Protein 3RLS (pdb70)

InterPro domains:
  IPR005033 YEATS [PTHR47573] (6-216)
  IPR038704 YEATS superfamily [G3DSA:2.60.40.1970] (9-183)
  IPR055129 YEATS domain [PF03366] (38-119)
  IPR055129 YEATS domain [PS51037] (8-169)

Solvent-accessible surface area: 18369 Å² total; per-residue (Å²): 203,210,92,88,63,28,40,39,46,0,46,25,0,0,21,0,94,158,29,50,109,141,96,80,141,139,23,64,81,134,29,67,10,51,0,16,0,4,2,66,1,31,168,118,69,84,7,39,33,2,2,114,27,0,4,0,76,2,78,117,106,24,96,113,35,25,54,38,38,109,64,55,90,4,55,21,84,35,15,1,171,26,66,23,80,0,13,0,10,0,25,13,27,149,35,0,86,62,166,29,60,59,16,151,5,139,1,100,7,87,119,141,100,15,65,20,72,117,122,58,83,4,71,0,91,108,17,73,160,99,0,44,156,43,17,140,83,68,130,67,100,166,133,67,120,120,169,137,124,161,226,201,176,61,28,57,5,13,0,26,27,0,0,54,6,99,117,17,49,111,129,104,41,123,152,24,60,94,90,20,59,2,55,3,20,0,8,2,64,3,6,80,111,34,45,8,38,27,0,1,101,48,0,9,0,78,11,86,118,108,22,91,118,36,90,49,50,40,117,62,70,91,4,50,16,81,38,8,0,155,30,66,28,76,0,16,0,41,0,53,15,24,56,35,8,62,63,173,57,57,67,18,152,4,126,0,67,0,80,104,154,47,142,10,60,7,74,114,106,48,95,6,80,1,102,140,25,24,145,24,0,88,149,36,14,115,73,113,73,18,148,44,147,48,89,208

CATH classification: 2.60.40.1970

Sequence (296 aa):
IKTLSVSRPIIYGNTAKKMGSVKPPNAPAEHTHLWTIFVRGPQNEDISYFIKKVVFKLHDTYPNPVRSIEAPPFELTETGWGEFDINIKVYFVEEANEKVLNFYHRLRLHPAEVSSVYFFDEIVFNEEPNEEFFKILMMSRPGNLLPSLERPHRDLSVSRPIIYGNTAKKMGSVKPPNAPAEHTHLWTIFVRGPQNEDISYFIKKVVFKLHDTYPNPVRSIEAPPFELTETGWGEFDINIKVYFVEEANEKVLNFYHRLRLHPYAEVSSVYYFDEIVFNEPNEEFFKILMSRPGNLLPSL

Nearest PDB structures (foldseek):
  3rls-assembly1_A  TM=1.007E+00  e=5.410E-30  Saccharomyces cerevisiae
  6axj-assembly1_A  TM=9.330E-01  e=1.695E-24  Saccharomyces cerevisiae S288C
  3rls-assembly2_B  TM=9.166E-01  e=1.789E-24  Saccharomyces cerevisiae
  6axj-assembly2_C  TM=9.263E-01  e=8.186E-24  Saccharomyces cerevisiae S288C
  3fk3-assembly1_A  TM=9.223E-01  e=1.751E-23  Saccharomyces cerevisiae

Foldseek 3Di:
DQWDKDKFKKKWAKKKDFDDPDDDPPAPPPFGMKMKTFIAHVVRAAPCLWWQKKWKAADPVDPPRTRIGGHPPHMDMHTHHDKDKIKIWTQTDVQLVDGIDIDIYIHDHDDVMDTDMDMDMDMRGGGHPVSVVSVVPRPDDDDDPDDDDDDD/DKDWFKKKWWKKKAFCPPDDPPPAPPVWGMKMKTAIAALANDDPCLWWQWKWKQADPVDPPRTRIGGDPPRMDMGTHDDKDKIWIWTHTDPLQVDDIDIDIYIHDHDVCVTDIDMDMDIDMRPPTDPRVVVSVVPDDGPDHHPD

Secondary structure (DSSP, 8-state):
-----EEEEEEEEEEEEE--S---TTPPTT--EEEEEEEE-GGG---TTTEEEEEEE--TTSSS-EEEE-SSSEEEEEEESS--EEEEEEEE-GGG----EEEEEE-------EEEEEEEEEEESS--HHHHHHHHHSTT--S-SS------/-EEEEEEEEEEEEEE-TT---TT--TT--EEEEEEEE-TTS---TTTEEEEEEE--TTSSS-EEEE-SSS-EEEEEESS--EEEEEEEE-GGG----EEEEEE---S----EEEEEEEEEEEES--HHHHHHHHHS--------

Organism: Saccharomyces cerevisiae (strain ATCC 204508 / S288c) (NCBI:txid559292)

Radius of gyration: 26.23 Å; Cα contacts (8 Å, |Δi|>4): 600; chains: 2; bounding box: 70×67×78 Å

B-factor: mean 21.53, std 13.33, range [5.24, 78.28]

Structure (mmCIF, N/CA/C/O backbone):
data_3RLS
#
_entry.id   3RLS
#
_cell.length_a   32.643
_cell.length_b   44.267
_cell.length_c   62.158
_cell.angle_alpha   71.78
_cell.angle_beta   89.86
_cell.angle_gamma   83.31
#
_symmetry.space_group_name_H-M   'P 1'
#
loop_
_entity.id
_entity.type
_entity.pdbx_description
1 polymer 'Protein AF-9 homolog'
2 water water
#
loop_
_atom_site.group_PDB
_atom_site.id
_atom_site.type_symbol
_atom_site.label_atom_id
_atom_site.label_alt_id
_atom_site.label_comp_id
_atom_site.label_asym_id
_atom_site.label_entity_id
_atom_site.label_seq_id
_atom_site.pdbx_PDB_ins_code
_atom_site.Cartn_x
_atom_site.Cartn_y
_atom_site.Cartn_z
_atom_site.occupancy
_atom_site.B_iso_or_equiv
_atom_site.auth_seq_id
_atom_site.auth_comp_id
_atom_site.auth_asym_id
_atom_site.auth_atom_id
_atom_site.pdbx_PDB_model_num
ATOM 1 N N . ILE A 1 1 ? -4.262 10.190 -43.733 1.00 52.08 9 ILE A N 1
ATOM 2 C CA . ILE A 1 1 ? -4.488 9.712 -42.319 1.00 56.12 9 ILE A CA 1
ATOM 3 C C . ILE A 1 1 ? -4.539 8.169 -42.320 1.00 54.19 9 ILE A C 1
ATOM 4 O O . ILE A 1 1 ? -5.560 7.512 -41.975 1.00 53.42 9 ILE A O 1
ATOM 9 N N . LYS A 1 2 ? -3.427 7.594 -42.745 1.00 46.76 10 LYS A N 1
ATOM 10 C CA . LYS A 1 2 ? -3.282 6.143 -42.648 1.00 49.95 10 LYS A CA 1
ATOM 11 C C . LYS A 1 2 ? -2.602 5.772 -41.311 1.00 46.36 10 LYS A C 1
ATOM 12 O O . LYS A 1 2 ? -3.105 4.897 -40.584 1.00 41.89 10 LYS A O 1
ATOM 18 N N . THR A 1 3 ? -1.468 6.441 -41.026 1.00 36.79 11 THR A N 1
ATOM 19 C CA . THR A 1 3 ? -0.724 6.271 -39.765 1.00 34.33 11 THR A CA 1
ATOM 20 C C . THR A 1 3 ? -0.802 7.580 -38.931 1.00 26.72 11 THR A C 1
ATOM 21 O O . THR A 1 3 ? -0.780 8.683 -39.444 1.00 23.35 11 THR A O 1
ATOM 25 N N . LEU A 1 4 ? -0.872 7.406 -37.625 1.00 21.64 12 LEU A N 1
ATOM 26 C CA . LEU A 1 4 ? -1.013 8.523 -36.739 1.00 18.14 12 LEU A CA 1
ATOM 27 C C . LEU A 1 4 ? -0.077 8.228 -35.557 1.00 14.41 12 LEU A C 1
ATOM 28 O O . LEU A 1 4 ? -0.183 7.202 -34.902 1.00 17.58 12 LEU A O 1
ATOM 33 N N . SER A 1 5 ? 0.878 9.140 -35.310 1.00 10.56 13 SER A N 1
ATOM 34 C CA . SER A 1 5 ? 1.787 8.966 -34.207 1.00 11.77 13 SER A CA 1
ATOM 35 C C . SER A 1 5 ? 1.190 9.544 -32.922 1.00 11.38 13 SER A C 1
ATOM 36 O O . SER A 1 5 ? 0.432 10.492 -32.973 1.00 12.61 13 SER A O 1
ATOM 39 N N . VAL A 1 6 ? 1.607 8.997 -31.783 1.00 10.67 14 VAL A N 1
ATOM 40 C CA . VAL A 1 6 ? 1.194 9.521 -30.504 1.00 10.88 14 VAL A CA 1
ATOM 41 C C . VAL A 1 6 ? 2.248 9.254 -29.441 1.00 12.35 14 VAL A C 1
ATOM 42 O O . VAL A 1 6 ? 2.897 8.197 -29.465 1.00 13.51 14 VAL A O 1
ATOM 46 N N . SER A 1 7 ? 2.386 10.167 -28.483 1.00 10.27 15 SER A N 1
ATOM 47 C CA . SER A 1 7 ? 3.297 9.963 -27.385 1.00 9.61 15 SER A CA 1
ATOM 48 C C . SER A 1 7 ? 2.609 9.892 -26.037 1.00 10.97 15 SER A C 1
ATOM 49 O O . SER A 1 7 ? 1.484 10.391 -25.865 1.00 10.14 15 SER A O 1
ATOM 52 N N . ARG A 1 8 ? 3.282 9.285 -25.060 1.00 11.00 16 ARG A N 1
ATOM 53 C CA . ARG A 1 8 ? 2.769 9.269 -23.669 1.00 12.70 16 ARG A CA 1
ATOM 54 C C . ARG A 1 8 ? 3.919 9.670 -22.732 1.00 13.58 16 ARG A C 1
ATOM 55 O O . ARG A 1 8 ? 4.987 9.096 -22.824 1.00 14.28 16 ARG A O 1
ATOM 63 N N . PRO A 1 9 ? 3.648 10.548 -21.794 1.00 15.83 17 PRO A N 1
ATOM 64 C CA . PRO A 1 9 ? 4.703 10.963 -20.854 1.00 15.60 17 PRO A CA 1
ATOM 65 C C . PRO A 1 9 ? 4.820 9.931 -19.761 1.00 16.11 17 PRO A C 1
ATOM 66 O O . PRO A 1 9 ? 3.810 9.326 -19.331 1.00 17.78 17 PRO A O 1
ATOM 70 N N . ILE A 1 10 ? 6.045 9.711 -19.275 1.00 15.31 18 ILE A N 1
ATOM 71 C CA . ILE A 1 10 ? 6.257 8.832 -18.113 1.00 14.63 18 ILE A CA 1
ATOM 72 C C . ILE A 1 10 ? 7.273 9.434 -17.219 1.00 14.31 18 ILE A C 1
ATOM 73 O O . ILE A 1 10 ? 7.992 10.426 -17.609 1.00 15.16 18 ILE A O 1
ATOM 78 N N . ILE A 1 11 ? 7.330 8.955 -15.991 1.00 12.05 19 ILE A N 1
ATOM 79 C CA . ILE A 1 11 ? 8.352 9.365 -15.069 1.00 13.01 19 ILE A CA 1
ATOM 80 C C . ILE A 1 11 ? 8.981 8.072 -14.550 1.00 11.95 19 ILE A C 1
ATOM 81 O O . ILE A 1 11 ? 8.269 7.107 -14.168 1.00 14.02 19 ILE A O 1
ATOM 86 N N . TYR A 1 12 ? 10.303 7.972 -14.562 1.00 10.57 20 TYR A N 1
ATOM 87 C CA . TYR A 1 12 ? 10.965 6.819 -14.021 1.00 10.33 20 TYR A CA 1
ATOM 88 C C . TYR A 1 12 ? 12.061 7.222 -13.054 1.00 7.93 20 TYR A C 1
ATOM 89 O O . TYR A 1 12 ? 12.592 8.331 -13.120 1.00 11.48 20 TYR A O 1
ATOM 98 N N . GLY A 1 13 ? 12.427 6.309 -12.174 1.00 10.21 21 GLY A N 1
ATOM 99 C CA . GLY A 1 13 ? 13.500 6.569 -11.255 1.00 9.76 21 GLY A CA 1
ATOM 100 C C . GLY A 1 13 ? 13.240 5.885 -9.918 1.00 8.87 21 GLY A C 1
ATOM 101 O O . GLY A 1 13 ? 12.639 4.799 -9.891 1.00 10.93 21 GLY A O 1
ATOM 102 N N . ASN A 1 14 ? 13.751 6.440 -8.854 1.00 10.43 22 ASN A N 1
ATOM 103 C CA . ASN A 1 14 ? 13.576 5.846 -7.547 1.00 11.24 22 ASN A CA 1
ATOM 104 C C . ASN A 1 14 ? 13.450 6.891 -6.421 1.00 11.00 22 ASN A C 1
ATOM 105 O O . ASN A 1 14 ? 13.902 8.006 -6.538 1.00 11.35 22 ASN A O 1
ATOM 110 N N . THR A 1 15 ? 12.810 6.472 -5.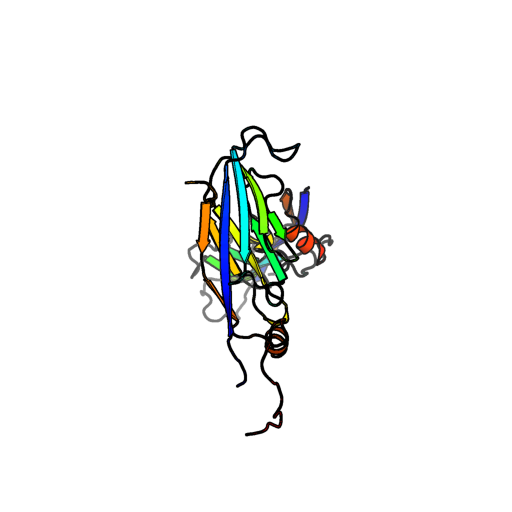334 1.00 11.20 23 THR A N 1
ATOM 111 C CA . THR A 1 15 ? 12.908 7.166 -4.084 1.00 12.94 23 THR A CA 1
ATOM 112 C C . THR A 1 15 ? 13.693 6.271 -3.121 1.00 12.19 23 THR A C 1
ATOM 113 O O . THR A 1 15 ? 13.878 5.043 -3.363 1.00 10.28 23 THR A O 1
ATOM 117 N N . ALA A 1 16 ? 14.164 6.854 -2.029 1.00 12.13 24 ALA A N 1
ATOM 118 C CA . ALA A 1 16 ? 14.915 6.115 -1.033 1.00 12.15 24 ALA A CA 1
ATOM 119 C C . ALA A 1 16 ? 14.816 6.807 0.324 1.00 14.02 24 ALA A C 1
ATOM 120 O O . ALA A 1 16 ? 14.713 8.027 0.373 1.00 17.98 24 ALA A O 1
ATOM 122 N N . LYS A 1 17 ? 14.892 6.003 1.385 1.00 13.81 25 LYS A N 1
ATOM 123 C CA . LYS A 1 17 ? 14.882 6.487 2.757 1.00 15.38 25 LYS A CA 1
ATOM 124 C C . LYS A 1 17 ? 15.860 5.631 3.574 1.00 16.64 25 LYS A C 1
ATOM 125 O O . LYS A 1 17 ? 16.033 4.421 3.300 1.00 12.88 25 LYS A O 1
ATOM 131 N N . LYS A 1 18 ? 16.480 6.249 4.567 1.00 17.89 26 LYS A N 1
ATOM 132 C CA . LYS A 1 18 ? 17.265 5.493 5.552 1.00 20.35 26 LYS A CA 1
ATOM 133 C C . LYS A 1 18 ? 16.322 4.602 6.315 1.00 19.67 26 LYS A C 1
ATOM 134 O O . LYS A 1 18 ? 15.234 5.037 6.680 1.00 20.35 26 LYS A O 1
ATOM 140 N N . MET A 1 19 ? 16.757 3.382 6.603 1.00 20.96 27 MET A N 1
ATOM 141 C CA . MET A 1 19 ? 15.910 2.420 7.335 1.00 27.82 27 MET A CA 1
ATOM 142 C C . MET A 1 19 ? 16.226 2.452 8.860 1.00 31.57 27 MET A C 1
ATOM 143 O O . MET A 1 19 ? 17.381 2.486 9.264 1.00 34.85 27 MET A O 1
ATOM 148 N N . GLY A 1 20 ? 15.179 2.412 9.683 1.00 30.40 28 GLY A N 1
ATOM 149 C CA . GLY A 1 20 ? 15.341 2.437 11.157 1.00 29.05 28 GLY A CA 1
ATOM 150 C C . GLY A 1 20 ? 15.149 1.042 11.756 1.00 31.12 28 GLY A C 1
ATOM 151 O O . GLY A 1 20 ? 15.562 0.015 11.198 1.00 31.44 28 GLY A O 1
ATOM 152 N N . SER A 1 21 ? 14.488 1.011 12.903 1.00 35.06 29 SER A N 1
ATOM 153 C CA . SER A 1 21 ? 14.133 -0.263 13.548 1.00 36.20 29 SER A CA 1
ATOM 154 C C . SER A 1 21 ? 12.916 -0.905 12.897 1.00 35.47 29 SER A C 1
ATOM 155 O O . SER A 1 21 ? 12.757 -2.137 12.931 1.00 36.31 29 SER A O 1
ATOM 158 N N . VAL A 1 22 ? 12.076 -0.085 12.276 1.00 31.19 30 VAL A N 1
ATOM 159 C CA . VAL A 1 22 ? 10.909 -0.613 11.593 1.00 26.88 30 VAL A CA 1
ATOM 160 C C . VAL A 1 22 ? 11.346 -1.114 10.204 1.00 24.24 30 VAL A C 1
ATOM 161 O O . VAL A 1 22 ? 11.543 -0.296 9.295 1.00 23.63 30 VAL A O 1
ATOM 165 N N . LYS A 1 23 ? 11.452 -2.431 10.044 1.00 24.64 31 LYS A N 1
ATOM 166 C CA . LYS A 1 23 ? 11.734 -3.024 8.770 1.00 26.03 31 LYS A CA 1
ATOM 167 C C . LYS A 1 23 ? 11.176 -4.409 8.704 1.00 23.53 31 LYS A C 1
ATOM 168 O O . LYS A 1 23 ? 10.808 -4.934 9.753 1.00 23.64 31 LYS A O 1
ATOM 174 N N . PRO A 1 24 ? 11.119 -5.005 7.542 1.00 22.73 32 PRO A N 1
ATOM 175 C CA . PRO A 1 24 ? 10.599 -6.371 7.423 1.00 30.93 32 PRO A CA 1
ATOM 176 C C . PRO A 1 24 ? 11.385 -7.307 8.276 1.00 35.08 32 PRO A C 1
ATOM 177 O O . PRO A 1 24 ? 12.554 -7.050 8.494 1.00 35.01 32 PRO A O 1
ATOM 181 N N . PRO A 1 25 ? 10.753 -8.382 8.774 1.00 48.27 33 PRO A N 1
ATOM 182 C CA . PRO A 1 25 ? 11.389 -9.360 9.657 1.00 48.64 33 PRO A CA 1
ATOM 183 C C . PRO A 1 25 ? 12.638 -9.941 9.054 1.00 46.58 33 PRO A C 1
ATOM 184 O O . PRO A 1 25 ? 13.580 -10.254 9.803 1.00 42.71 33 PRO A O 1
ATOM 188 N N . ASN A 1 26 ? 12.646 -10.109 7.722 1.00 42.14 34 ASN A N 1
ATOM 189 C CA . ASN A 1 26 ? 13.819 -10.688 7.077 1.00 44.86 34 ASN A CA 1
ATOM 190 C C . ASN A 1 26 ? 14.695 -9.673 6.317 1.00 39.69 34 ASN A C 1
ATOM 191 O O . ASN A 1 26 ? 15.322 -10.017 5.313 1.00 40.41 34 ASN A O 1
ATOM 196 N N . ALA A 1 27 ? 14.726 -8.434 6.819 1.00 32.60 35 ALA A N 1
ATOM 197 C CA . ALA A 1 27 ? 15.534 -7.377 6.206 1.00 28.91 35 ALA A CA 1
ATOM 198 C C . ALA A 1 27 ? 16.992 -7.825 6.318 1.00 28.00 35 ALA A C 1
ATOM 199 O O . ALA A 1 27 ? 17.465 -7.968 7.432 1.00 27.99 35 ALA A O 1
ATOM 201 N N . PRO A 1 28 ? 17.666 -8.031 5.177 1.00 31.13 36 PRO A N 1
ATOM 202 C CA . PRO A 1 28 ? 19.063 -8.433 5.175 1.00 31.28 36 PRO A CA 1
ATOM 203 C C . PRO A 1 28 ? 19.892 -7.569 6.111 1.00 30.44 36 PRO A C 1
ATOM 204 O O . PRO A 1 28 ? 19.709 -6.367 6.225 1.00 28.00 36 PRO A O 1
ATOM 208 N N . ALA A 1 29 ? 20.794 -8.207 6.866 1.00 28.79 37 ALA A N 1
ATOM 209 C CA . ALA A 1 29 ? 21.617 -7.453 7.801 1.00 28.54 37 ALA A CA 1
ATOM 210 C C . ALA A 1 29 ? 22.564 -6.506 6.950 1.00 21.04 37 ALA A C 1
ATOM 211 O O . ALA A 1 29 ? 22.972 -6.868 5.864 1.00 21.05 37 ALA A O 1
ATOM 213 N N . GLU A 1 30 ? 22.855 -5.351 7.521 1.00 17.84 38 GLU A N 1
ATOM 214 C CA . GLU A 1 30 ? 23.760 -4.391 6.920 1.00 12.96 38 GLU A CA 1
ATOM 215 C C . GLU A 1 30 ? 23.086 -3.554 5.837 1.00 13.57 38 GLU A C 1
ATOM 216 O O . GLU A 1 30 ? 23.634 -2.615 5.380 1.00 16.03 38 GLU A O 1
ATOM 222 N N . HIS A 1 31 ? 21.847 -3.901 5.453 1.00 14.85 39 HIS A N 1
ATOM 223 C CA . HIS A 1 31 ? 21.115 -3.039 4.562 1.00 14.71 39 HIS A CA 1
ATOM 224 C C . HIS A 1 31 ? 20.705 -1.784 5.324 1.00 15.59 39 HIS A C 1
ATOM 225 O O . HIS A 1 31 ? 20.094 -1.868 6.384 1.00 18.75 39 HIS A O 1
ATOM 232 N N . THR A 1 32 ? 21.047 -0.609 4.787 1.00 12.93 40 THR A N 1
ATOM 233 C CA . THR A 1 32 ? 20.921 0.628 5.429 1.00 12.78 40 THR A CA 1
ATOM 234 C C . THR A 1 32 ? 19.713 1.466 4.914 1.00 12.09 40 THR A C 1
ATOM 235 O O . THR A 1 32 ? 19.229 2.365 5.647 1.00 15.11 40 THR A O 1
ATOM 239 N N . HIS A 1 33 ? 19.283 1.195 3.686 1.00 10.69 41 HIS A N 1
ATOM 240 C CA . HIS A 1 33 ? 18.269 1.978 3.037 1.00 11.34 41 HIS A CA 1
ATOM 241 C C . HIS A 1 33 ? 17.162 1.114 2.453 1.00 9.45 41 HIS A C 1
ATOM 242 O O . HIS A 1 33 ? 17.392 -0.023 2.116 1.00 11.48 41 HIS A O 1
ATOM 249 N N . LEU A 1 34 ? 15.990 1.711 2.307 1.00 11.23 42 LEU A N 1
ATOM 250 C CA . LEU A 1 34 ? 14.946 1.127 1.437 1.00 12.39 42 LEU A CA 1
ATOM 251 C C . LEU A 1 34 ? 14.850 2.009 0.234 1.00 11.01 42 LEU A C 1
ATOM 252 O O . LEU A 1 34 ? 15.155 3.197 0.295 1.00 10.56 42 LEU A O 1
ATOM 257 N N . TRP A 1 35 ? 14.435 1.414 -0.873 1.00 10.72 43 TRP A N 1
ATOM 258 C CA . TRP A 1 35 ? 14.235 2.198 -2.101 1.00 10.66 43 TRP A CA 1
ATOM 259 C C . TRP A 1 35 ? 13.128 1.603 -2.950 1.00 9.59 43 TRP A C 1
ATOM 260 O O . TRP A 1 35 ? 12.899 0.387 -2.930 1.00 10.41 43 TRP A O 1
ATOM 271 N N . THR A 1 36 ? 12.429 2.478 -3.678 1.00 9.47 44 THR A N 1
ATOM 272 C CA . THR A 1 36 ? 11.385 2.083 -4.579 1.00 9.58 44 THR A CA 1
ATOM 273 C C . THR A 1 36 ? 11.748 2.548 -5.972 1.00 6.78 44 THR A C 1
ATOM 274 O O . THR A 1 36 ? 11.919 3.756 -6.209 1.00 10.38 44 THR A O 1
ATOM 278 N N . ILE A 1 37 ? 11.880 1.588 -6.878 1.00 9.05 45 ILE A N 1
ATOM 279 C CA . ILE A 1 37 ? 12.174 1.876 -8.271 1.00 10.05 45 ILE A CA 1
ATOM 280 C C . ILE A 1 37 ? 10.844 1.777 -9.013 1.00 10.94 45 ILE A C 1
ATOM 281 O O . ILE A 1 37 ? 10.024 0.914 -8.677 1.00 9.69 45 ILE A O 1
ATOM 286 N N . PHE A 1 38 ? 10.607 2.671 -9.966 1.00 9.69 46 PHE A N 1
ATOM 287 C CA . PHE A 1 38 ? 9.262 2.802 -10.560 1.00 7.79 46 PHE A CA 1
ATOM 288 C C . PHE A 1 38 ? 9.261 3.344 -11.983 1.00 7.62 46 PHE A C 1
ATOM 289 O O . PHE A 1 38 ? 10.179 4.034 -12.411 1.00 9.58 46 PHE A O 1
ATOM 297 N N . VAL A 1 39 ? 8.177 3.047 -12.678 1.00 6.60 47 VAL A N 1
ATOM 298 C CA . VAL A 1 39 ? 7.723 3.772 -13.874 1.00 8.20 47 VAL A CA 1
ATOM 299 C C . VAL A 1 39 ? 6.266 4.231 -13.643 1.00 9.10 47 VAL A C 1
ATOM 300 O O . VAL A 1 39 ? 5.428 3.398 -13.308 1.00 11.31 47 VAL A O 1
ATOM 304 N N . ARG A 1 40 ? 6.060 5.536 -13.652 1.00 9.56 48 ARG A N 1
ATOM 305 C CA . ARG A 1 40 ? 4.777 6.175 -13.310 1.00 8.89 48 ARG A CA 1
ATOM 306 C C . ARG A 1 40 ? 4.286 7.130 -14.351 1.00 9.27 48 ARG A C 1
ATOM 307 O O . ARG A 1 40 ? 5.052 7.598 -15.246 1.00 11.90 48 ARG A O 1
ATOM 315 N N . GLY A 1 41 ? 3.037 7.535 -14.236 1.00 10.13 49 GLY A N 1
ATOM 316 C CA . GLY A 1 41 ? 2.509 8.585 -15.061 1.00 9.99 49 GLY A CA 1
ATOM 317 C C . GLY A 1 41 ? 2.573 9.907 -14.347 1.00 13.44 49 GLY A C 1
ATOM 318 O O . GLY A 1 41 ? 2.738 9.911 -13.145 1.00 18.00 49 GLY A O 1
ATOM 319 N N . PRO A 1 42 ? 2.489 10.976 -15.065 1.00 19.56 50 PRO A N 1
ATOM 320 C CA . PRO A 1 42 ? 2.320 12.287 -14.417 1.00 23.85 50 PRO A CA 1
ATOM 321 C C . PRO A 1 42 ? 1.026 12.284 -13.577 1.00 22.80 50 PRO A C 1
ATOM 322 O O . PRO A 1 42 ? 0.021 11.637 -13.935 1.00 20.37 50 PRO A O 1
ATOM 326 N N . GLN A 1 43 ? 1.048 12.991 -12.461 1.00 25.18 51 GLN A N 1
ATOM 327 C CA . GLN A 1 43 ? -0.087 12.969 -11.547 1.00 28.25 51 GLN A CA 1
ATOM 328 C C . GLN A 1 43 ? -0.456 11.536 -11.081 1.00 24.58 51 GLN A C 1
ATOM 329 O O . GLN A 1 43 ? -1.554 11.292 -10.630 1.00 26.03 51 GLN A O 1
ATOM 335 N N . ASN A 1 44 ? 0.487 10.599 -11.217 1.00 21.52 52 ASN A N 1
ATOM 336 C CA . ASN A 1 44 ? 0.280 9.239 -10.780 1.00 21.98 52 ASN A CA 1
ATOM 337 C C . ASN A 1 44 ? -0.945 8.593 -11.432 1.00 19.18 52 ASN A C 1
ATOM 338 O O . ASN A 1 44 ? -1.595 7.723 -10.851 1.00 20.52 52 ASN A O 1
ATOM 343 N N . GLU A 1 45 ? -1.278 9.058 -12.605 1.00 17.92 53 GLU A N 1
ATOM 344 C CA . GLU A 1 45 ? -2.264 8.372 -13.447 1.00 20.39 53 GLU A CA 1
ATOM 345 C C . GLU A 1 45 ? -1.845 6.913 -13.651 1.00 18.18 53 GLU A C 1
ATOM 346 O O . GLU A 1 45 ? -0.679 6.628 -13.842 1.00 16.28 53 GLU A O 1
ATOM 352 N N . ASP A 1 46 ? -2.798 6.010 -13.660 1.00 15.34 54 ASP A N 1
ATOM 353 C CA . ASP A 1 46 ? -2.535 4.589 -13.962 1.00 16.30 54 ASP A CA 1
ATOM 354 C C . ASP A 1 46 ? -2.175 4.443 -15.441 1.00 14.45 54 ASP A C 1
ATOM 355 O O . ASP A 1 46 ? -2.940 4.811 -16.287 1.00 16.03 54 ASP A O 1
ATOM 360 N N . ILE A 1 47 ? -0.970 3.916 -15.723 1.00 9.97 55 ILE A N 1
ATOM 361 C CA . ILE A 1 47 ? -0.450 3.906 -17.091 1.00 6.53 55 ILE A CA 1
ATOM 362 C C . ILE A 1 47 ? -0.531 2.495 -17.700 1.00 9.35 55 ILE A C 1
ATOM 363 O O . ILE A 1 47 ? 0.024 2.263 -18.796 1.00 10.23 55 ILE A O 1
ATOM 368 N N . SER A 1 48 ? -1.229 1.578 -17.037 1.00 9.31 56 SER A N 1
ATOM 369 C CA . SER A 1 48 ? -1.440 0.262 -17.526 1.00 9.53 56 SER A CA 1
ATOM 370 C C . SER A 1 48 ? -2.316 0.200 -18.814 1.00 10.39 56 SER A C 1
ATOM 371 O O . SER A 1 48 ? -2.352 -0.825 -19.503 1.00 13.37 56 SER A O 1
ATOM 374 N N . TYR A 1 49 ? -2.937 1.313 -19.185 1.00 9.38 57 TYR A N 1
ATOM 375 C CA . TYR A 1 49 ? -3.696 1.345 -20.429 1.00 9.27 57 TYR A CA 1
ATOM 376 C C . TYR A 1 49 ? -2.774 1.257 -21.638 1.00 10.13 57 TYR A C 1
ATOM 377 O O . TYR A 1 49 ? -3.183 0.758 -22.695 1.00 13.33 57 TYR A O 1
ATOM 386 N N . PHE A 1 50 ? -1.510 1.666 -21.503 1.00 10.02 58 PHE A N 1
ATOM 387 C CA . PHE A 1 50 ? -0.524 1.463 -22.575 1.00 8.78 58 PHE A CA 1
ATOM 388 C C . PHE A 1 50 ? 0.667 0.563 -22.217 1.00 10.87 58 PHE A C 1
ATOM 389 O O . PHE A 1 50 ? 1.309 -0.010 -23.105 1.00 10.80 58 PHE A O 1
ATOM 397 N N . ILE A 1 51 ? 1.000 0.453 -20.918 1.00 8.13 59 ILE A N 1
ATOM 398 C CA . ILE A 1 51 ? 2.080 -0.410 -20.471 1.00 8.57 59 ILE A CA 1
ATOM 399 C C . ILE A 1 51 ? 1.525 -1.755 -20.003 1.00 8.25 59 ILE A C 1
ATOM 400 O O . ILE A 1 51 ? 0.651 -1.825 -19.142 1.00 10.22 59 ILE A O 1
ATOM 405 N N . LYS A 1 52 ? 2.035 -2.834 -20.588 1.00 8.81 60 LYS A N 1
ATOM 406 C CA . LYS A 1 52 ? 1.641 -4.173 -20.247 1.00 10.72 60 LYS A CA 1
ATOM 407 C C . LYS A 1 52 ? 2.411 -4.709 -19.024 1.00 11.13 60 LYS A C 1
ATOM 408 O O . LYS A 1 52 ? 1.845 -5.340 -18.138 1.00 11.21 60 LYS A O 1
ATOM 414 N N . LYS A 1 53 ? 3.707 -4.450 -19.012 1.00 10.32 61 LYS A N 1
ATOM 415 C CA . LYS A 1 53 ? 4.580 -4.907 -17.913 1.00 9.78 61 LYS A CA 1
ATOM 416 C C . LYS A 1 53 ? 5.885 -4.136 -17.908 1.00 8.47 61 LYS A C 1
ATOM 417 O O . LYS A 1 53 ? 6.289 -3.614 -18.929 1.00 8.69 61 LYS A O 1
ATOM 423 N N . VAL A 1 54 ? 6.508 -4.032 -16.737 1.00 6.25 62 VAL A N 1
ATOM 424 C CA . VAL A 1 54 ? 7.803 -3.420 -16.566 1.00 7.28 62 VAL A CA 1
ATOM 425 C C . VAL A 1 54 ? 8.686 -4.431 -15.891 1.00 9.44 62 VAL A C 1
ATOM 426 O O . VAL A 1 54 ? 8.306 -5.052 -14.913 1.00 9.78 62 VAL A O 1
ATOM 430 N N . VAL A 1 55 ? 9.874 -4.628 -16.443 1.00 8.61 63 VAL A N 1
ATOM 431 C CA . VAL A 1 55 ? 10.824 -5.622 -15.906 1.00 9.13 63 VAL A CA 1
ATOM 432 C C . VAL A 1 55 ? 12.056 -4.897 -15.451 1.00 7.67 63 VAL A C 1
ATOM 433 O O . VAL A 1 55 ? 12.709 -4.191 -16.253 1.00 10.38 63 VAL A O 1
ATOM 437 N N . PHE A 1 56 ? 12.369 -4.981 -14.155 1.00 8.49 64 PHE A N 1
ATOM 438 C CA . PHE A 1 56 ? 13.489 -4.319 -13.563 1.00 8.99 64 PHE A CA 1
ATOM 439 C C . PHE A 1 56 ? 14.611 -5.297 -13.360 1.00 10.93 64 PHE A C 1
ATOM 440 O O . PHE A 1 56 ? 14.428 -6.380 -12.784 1.00 13.77 64 PHE A O 1
ATOM 448 N N . LYS A 1 57 ? 15.790 -4.947 -13.847 1.00 9.18 65 LYS A N 1
ATOM 449 C CA . LYS A 1 57 ? 16.990 -5.850 -13.649 1.00 10.25 65 LYS A CA 1
ATOM 450 C C . LYS A 1 57 ? 17.897 -5.248 -12.630 1.00 10.99 65 LYS A C 1
ATOM 451 O O . LYS A 1 57 ? 18.517 -4.212 -12.854 1.00 12.71 65 LYS A O 1
ATOM 457 N N . LEU A 1 58 ? 17.951 -5.868 -11.463 1.00 12.13 66 LEU A N 1
ATOM 458 C CA . LEU A 1 58 ? 18.770 -5.372 -10.385 1.00 10.90 66 LEU A CA 1
ATOM 459 C C . LEU A 1 58 ? 20.229 -5.875 -10.559 1.00 11.65 66 LEU A C 1
ATOM 460 O O . LEU A 1 58 ? 20.530 -6.630 -11.460 1.00 13.04 66 LEU A O 1
ATOM 465 N N . HIS A 1 59 ? 21.090 -5.449 -9.654 1.00 12.04 67 HIS A N 1
ATOM 466 C CA . HIS A 1 59 ? 22.447 -5.952 -9.574 1.00 14.42 67 HIS A CA 1
ATOM 467 C C . HIS A 1 59 ? 22.436 -7.450 -9.346 1.00 15.33 67 HIS A C 1
ATOM 468 O O . HIS A 1 59 ? 21.550 -7.989 -8.674 1.00 14.44 67 HIS A O 1
ATOM 475 N N . ASP A 1 60 ? 23.420 -8.159 -9.889 1.00 17.90 68 ASP A N 1
ATOM 476 C CA . ASP A 1 60 ? 23.389 -9.645 -9.821 1.00 23.20 68 ASP A CA 1
ATOM 477 C C . ASP A 1 60 ? 23.564 -10.241 -8.437 1.00 22.99 68 ASP A C 1
ATOM 478 O O . ASP A 1 60 ? 23.211 -11.425 -8.191 1.00 27.17 68 ASP A O 1
ATOM 483 N N . THR A 1 61 ? 24.071 -9.426 -7.514 1.00 23.33 69 THR A N 1
ATOM 484 C CA . THR A 1 61 ? 24.110 -9.814 -6.109 1.00 25.18 69 THR A CA 1
ATOM 485 C C . THR A 1 61 ? 22.761 -9.925 -5.428 1.00 22.19 69 THR A C 1
ATOM 486 O O . THR A 1 61 ? 22.675 -10.456 -4.345 1.00 27.94 69 THR A O 1
ATOM 490 N N . TYR A 1 62 ? 21.696 -9.395 -6.045 1.00 18.02 70 TYR A N 1
ATOM 491 C CA . TYR A 1 62 ? 20.380 -9.527 -5.513 1.00 18.05 70 TYR A CA 1
ATOM 492 C C . TYR A 1 62 ? 19.834 -10.926 -5.938 1.00 20.74 70 TYR A C 1
ATOM 493 O O . TYR A 1 62 ? 20.107 -11.391 -7.045 1.00 23.29 70 TYR A O 1
ATOM 502 N N . PRO A 1 63 ? 19.049 -11.559 -5.072 1.00 24.90 71 PRO A N 1
ATOM 503 C CA . PRO A 1 63 ? 18.382 -12.798 -5.449 1.00 27.07 71 PRO A CA 1
ATOM 504 C C . PRO A 1 63 ? 17.400 -12.542 -6.563 1.00 21.75 71 PRO A C 1
ATOM 505 O O . PRO A 1 63 ? 16.655 -11.581 -6.491 1.00 23.64 71 PRO A O 1
ATOM 509 N N . ASN A 1 64 ? 17.397 -13.395 -7.592 1.00 17.73 72 ASN A N 1
ATOM 510 C CA . ASN A 1 64 ? 16.403 -13.285 -8.642 1.00 17.77 72 ASN A CA 1
ATOM 511 C C . ASN A 1 64 ? 16.326 -11.852 -9.185 1.00 13.95 72 ASN A C 1
ATOM 512 O O . ASN A 1 64 ? 15.273 -11.247 -9.151 1.00 17.42 72 ASN A O 1
ATOM 517 N N . PRO A 1 65 ? 17.447 -11.338 -9.692 1.00 15.12 73 PRO A N 1
ATOM 518 C CA . PRO A 1 65 ? 17.560 -9.879 -9.963 1.00 13.34 73 PRO A CA 1
ATOM 519 C C . PRO A 1 65 ? 16.655 -9.366 -11.089 1.00 12.41 73 PRO A C 1
ATOM 520 O O . PRO A 1 65 ? 16.446 -8.190 -11.187 1.00 12.76 73 PRO A O 1
ATOM 524 N N . VAL A 1 66 ? 16.109 -10.267 -11.923 1.00 13.35 74 VAL A N 1
ATOM 525 C CA . VAL A 1 66 ? 15.142 -9.879 -12.938 1.00 12.15 74 VAL A CA 1
ATOM 526 C C . VAL A 1 66 ? 13.736 -9.937 -12.323 1.00 12.89 74 VAL A C 1
ATOM 527 O O . VAL A 1 66 ? 13.164 -11.017 -12.094 1.00 16.46 74 VAL A O 1
ATOM 531 N N . ARG A 1 67 ? 13.198 -8.770 -12.021 1.00 10.90 75 ARG A N 1
ATOM 532 C CA . ARG A 1 67 ? 11.879 -8.673 -11.377 1.00 9.31 75 ARG A CA 1
ATOM 533 C C . ARG A 1 67 ? 10.821 -8.135 -12.366 1.00 9.65 75 ARG A C 1
ATOM 534 O O . ARG A 1 67 ? 10.841 -6.972 -12.732 1.00 9.98 7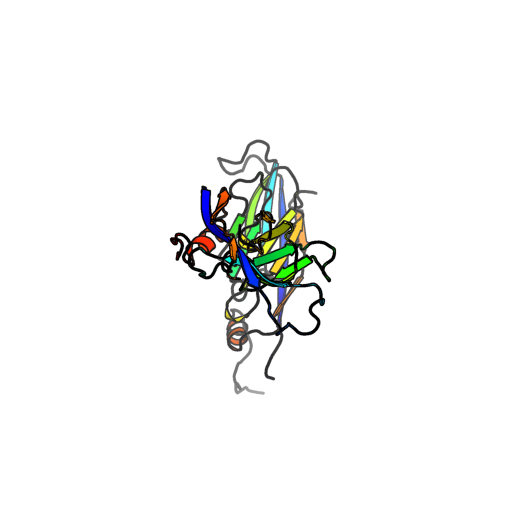5 ARG A O 1
ATOM 542 N N . SER A 1 68 ? 9.871 -8.971 -12.715 1.00 8.80 76 SER A N 1
ATOM 543 C CA . SER A 1 68 ? 8.84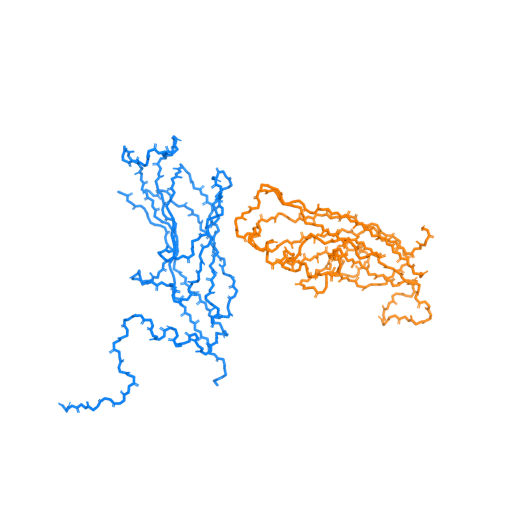0 -8.635 -13.670 1.00 13.00 76 SER A CA 1
ATOM 544 C C . SER A 1 68 ? 7.550 -8.191 -12.948 1.00 12.39 76 SER A C 1
ATOM 545 O O . SER A 1 68 ? 6.982 -8.935 -12.198 1.00 13.73 76 SER A O 1
ATOM 548 N N . ILE A 1 69 ? 7.097 -6.945 -13.211 1.00 11.53 77 ILE A N 1
ATOM 549 C CA . ILE A 1 69 ? 5.884 -6.425 -12.610 1.00 11.69 77 ILE A CA 1
ATOM 550 C C . ILE A 1 69 ? 4.848 -6.322 -13.692 1.00 12.68 77 ILE A C 1
ATOM 551 O O . ILE A 1 69 ? 4.957 -5.474 -14.572 1.00 11.37 77 ILE A O 1
ATOM 556 N N . GLU A 1 70 ? 3.800 -7.134 -13.613 1.00 12.54 78 GLU A N 1
ATOM 557 C CA . GLU A 1 70 ? 2.883 -7.318 -14.734 1.00 15.74 78 GLU A CA 1
ATOM 558 C C . GLU A 1 70 ? 1.491 -6.733 -14.482 1.00 15.80 78 GLU A C 1
ATOM 559 O O . GLU A 1 70 ? 0.558 -6.942 -15.270 1.00 16.56 78 GLU A O 1
ATOM 565 N N . ALA A 1 71 ? 1.371 -5.952 -13.406 1.00 13.85 79 ALA A N 1
ATOM 566 C CA . ALA A 1 71 ? 0.172 -5.217 -13.102 1.00 14.08 79 ALA A CA 1
ATOM 567 C C . ALA A 1 71 ? 0.573 -3.956 -12.357 1.00 12.35 79 ALA A C 1
ATOM 568 O O . ALA A 1 71 ? 1.596 -3.962 -11.636 1.00 11.20 79 ALA A O 1
ATOM 570 N N . PRO A 1 72 ? -0.190 -2.869 -12.503 1.00 11.39 80 PRO A N 1
ATOM 571 C CA . PRO A 1 72 ? 0.116 -1.625 -11.858 1.00 10.60 80 PRO A CA 1
ATOM 572 C C . PRO A 1 72 ? -0.119 -1.675 -10.356 1.00 11.93 80 PRO A C 1
ATOM 573 O O . PRO A 1 72 ? -0.951 -2.435 -9.916 1.00 14.11 80 PRO A O 1
ATOM 577 N N . PRO A 1 73 ? 0.587 -0.831 -9.582 1.00 11.96 81 PRO A N 1
ATOM 578 C CA . PRO A 1 73 ? 1.609 0.123 -10.011 1.00 12.10 81 PRO A CA 1
ATOM 579 C C . PRO A 1 73 ? 2.932 -0.571 -10.427 1.00 10.63 81 PRO A C 1
ATOM 580 O O . PRO A 1 73 ? 3.288 -1.607 -9.887 1.00 12.49 81 PRO A O 1
ATOM 584 N N . PHE A 1 74 ? 3.629 -0.006 -11.405 1.00 7.77 82 PHE A N 1
ATOM 585 C CA . PHE A 1 74 ? 4.836 -0.599 -11.918 1.00 7.56 82 PHE A CA 1
ATOM 586 C C . PHE A 1 74 ? 6.045 -0.139 -11.119 1.00 9.29 82 PHE A C 1
ATOM 587 O O . PHE A 1 74 ? 6.766 0.788 -11.489 1.00 10.88 82 PHE A O 1
ATOM 595 N N . GLU A 1 75 ? 6.220 -0.814 -9.998 1.00 9.37 83 GLU A N 1
ATOM 596 C CA . GLU A 1 75 ? 7.242 -0.396 -9.007 1.00 9.48 83 GLU A CA 1
ATOM 597 C C . GLU A 1 75 ? 7.563 -1.618 -8.168 1.00 10.21 83 GLU A C 1
ATOM 598 O O . GLU A 1 75 ? 6.799 -2.609 -8.103 1.00 11.57 83 GLU A O 1
ATOM 604 N N . LEU A 1 76 ? 8.704 -1.588 -7.534 1.00 10.57 84 LEU A N 1
ATOM 605 C CA . LEU A 1 76 ? 9.051 -2.532 -6.513 1.00 13.79 84 LEU A CA 1
ATOM 606 C C . LEU A 1 76 ? 9.921 -1.848 -5.472 1.00 12.39 84 LEU A C 1
ATOM 607 O O . LEU A 1 76 ? 10.637 -0.901 -5.801 1.00 11.49 84 LEU A O 1
ATOM 612 N N . THR A 1 77 ? 9.829 -2.317 -4.234 1.00 12.47 85 THR A N 1
ATOM 613 C CA . THR A 1 77 ? 10.611 -1.822 -3.187 1.00 13.09 85 THR A CA 1
ATOM 614 C C . THR A 1 77 ? 11.626 -2.868 -2.785 1.00 12.32 85 THR A C 1
ATOM 615 O O . THR A 1 77 ? 11.296 -4.071 -2.640 1.00 11.70 85 THR A O 1
ATOM 619 N N . GLU A 1 78 ? 12.875 -2.421 -2.600 1.00 11.75 86 GLU A N 1
ATOM 620 C CA . GLU A 1 78 ? 13.952 -3.286 -2.107 1.00 9.87 86 GLU A CA 1
ATOM 621 C C . GLU A 1 78 ? 14.725 -2.578 -1.014 1.00 10.16 86 GLU A C 1
ATOM 622 O O . GLU A 1 78 ? 14.462 -1.396 -0.686 1.00 10.19 86 GLU A O 1
ATOM 628 N N . THR A 1 79 ? 15.712 -3.268 -0.450 1.00 13.32 87 THR A N 1
ATOM 629 C CA . THR A 1 79 ? 16.608 -2.679 0.505 1.00 13.11 87 THR A CA 1
ATOM 630 C C . THR A 1 79 ? 18.043 -2.898 0.045 1.00 10.75 87 THR A C 1
ATOM 631 O O . THR A 1 79 ? 18.283 -3.736 -0.838 1.00 12.58 87 THR A O 1
ATOM 635 N N . GLY A 1 80 ? 18.969 -2.111 0.556 1.00 10.06 88 GLY A N 1
ATOM 636 C CA . GLY A 1 80 ? 20.356 -2.294 0.223 1.00 12.36 88 GLY A CA 1
ATOM 637 C C . GLY A 1 80 ? 21.236 -1.328 0.908 1.00 12.16 88 GLY A C 1
ATOM 638 O O . GLY A 1 80 ? 20.787 -0.560 1.738 1.00 11.69 88 GLY A O 1
ATOM 639 N N . TRP A 1 81 ? 22.519 -1.300 0.537 1.00 12.12 89 TRP A N 1
ATOM 640 C CA . TRP A 1 81 ? 23.459 -0.387 1.139 1.00 12.30 89 TRP A CA 1
ATOM 641 C C . TRP A 1 81 ? 24.185 0.501 0.110 1.00 13.00 89 TRP A C 1
ATOM 642 O O . TRP A 1 81 ? 24.882 1.426 0.489 1.00 15.01 89 TRP A O 1
ATOM 653 N N . GLY A 1 82 ? 23.940 0.246 -1.178 1.00 13.20 90 GLY A N 1
ATOM 654 C CA . GLY A 1 82 ? 24.715 0.957 -2.200 1.00 14.39 90 GLY A CA 1
ATOM 655 C C . GLY A 1 82 ? 23.969 1.189 -3.500 1.00 14.22 90 GLY A C 1
ATOM 656 O O . GLY A 1 82 ? 22.912 0.634 -3.728 1.00 12.93 90 GLY A O 1
ATOM 657 N N . GLU A 1 83 ? 24.603 1.987 -4.370 1.00 15.71 91 GLU A N 1
ATOM 658 C CA . GLU A 1 83 ? 24.028 2.366 -5.611 1.00 16.13 91 GLU A CA 1
ATOM 659 C C . GLU A 1 83 ? 24.561 1.518 -6.760 1.00 14.46 91 GLU A C 1
ATOM 660 O O . GLU A 1 83 ? 25.691 1.050 -6.731 1.00 15.66 91 GLU A O 1
ATOM 666 N N . PHE A 1 84 ? 23.732 1.301 -7.763 1.00 10.54 92 PHE A N 1
ATOM 667 C CA . PHE A 1 84 ? 24.048 0.536 -8.946 1.00 11.16 92 PHE A CA 1
ATOM 668 C C . PHE A 1 84 ? 23.060 0.875 -10.037 1.00 11.90 92 PHE A C 1
ATOM 669 O O . PHE A 1 84 ? 22.011 1.470 -9.756 1.00 11.92 92 PHE A O 1
ATOM 677 N N . ASP A 1 85 ? 23.362 0.480 -11.272 1.00 12.81 93 ASP A N 1
ATOM 678 C CA . ASP A 1 85 ? 22.439 0.691 -12.386 1.00 10.10 93 ASP A CA 1
ATOM 679 C C . ASP A 1 85 ? 21.332 -0.305 -12.385 1.00 13.31 93 ASP A C 1
ATOM 680 O O . ASP A 1 85 ? 21.564 -1.490 -12.130 1.00 13.68 93 ASP A O 1
ATOM 685 N N . ILE A 1 86 ? 20.119 0.154 -12.689 1.00 13.30 94 ILE A N 1
ATOM 686 C CA . ILE A 1 86 ? 19.013 -0.768 -12.942 1.00 11.23 94 ILE A CA 1
ATOM 687 C C . ILE A 1 86 ? 18.555 -0.607 -14.371 1.00 11.20 94 ILE A C 1
ATOM 688 O O . ILE A 1 86 ? 18.322 0.524 -14.825 1.00 13.43 94 ILE A O 1
ATOM 693 N N . ASN A 1 87 ? 18.422 -1.715 -15.085 1.00 11.60 95 ASN A N 1
ATOM 694 C CA . ASN A 1 87 ? 17.835 -1.711 -16.413 1.00 11.62 95 ASN A CA 1
ATOM 695 C C . ASN A 1 87 ? 16.338 -1.860 -16.307 1.00 11.10 95 ASN A C 1
ATOM 696 O O . ASN A 1 87 ? 15.866 -2.771 -15.675 1.00 12.11 95 ASN A O 1
ATOM 701 N N . ILE A 1 88 ? 15.613 -0.874 -16.830 1.00 8.92 96 ILE A N 1
ATOM 702 C CA . ILE A 1 88 ? 14.145 -0.888 -16.826 1.00 10.09 96 ILE A CA 1
ATOM 703 C C . ILE A 1 88 ? 13.655 -1.214 -18.222 1.00 10.24 96 ILE A C 1
ATOM 704 O O . ILE A 1 88 ? 13.864 -0.409 -19.141 1.00 13.40 96 ILE A O 1
ATOM 709 N N . LYS A 1 89 ? 12.965 -2.315 -18.390 1.00 9.12 97 LYS A N 1
ATOM 710 C CA . LYS A 1 89 ? 12.416 -2.686 -19.656 1.00 9.17 97 LYS A CA 1
ATOM 711 C C . LYS A 1 89 ? 10.904 -2.502 -19.635 1.00 10.31 97 LYS A C 1
ATOM 712 O O . LYS A 1 89 ? 10.226 -3.088 -18.823 1.00 11.86 97 LYS A O 1
ATOM 718 N N . VAL A 1 90 ? 10.397 -1.643 -20.551 1.00 10.10 98 VAL A N 1
ATOM 719 C CA . VAL A 1 90 ? 8.962 -1.341 -20.634 1.00 9.82 98 VAL A CA 1
ATOM 720 C C . VAL A 1 90 ? 8.317 -2.027 -21.821 1.00 8.65 98 VAL A C 1
ATOM 721 O O . VAL A 1 90 ? 8.767 -1.841 -22.958 1.00 10.80 98 VAL A O 1
ATOM 725 N N . TYR A 1 91 ? 7.316 -2.854 -21.581 1.00 9.83 99 TYR A N 1
ATOM 726 C CA . TYR A 1 91 ? 6.618 -3.570 -22.613 1.00 7.83 99 TYR A CA 1
ATOM 727 C C . TYR A 1 91 ? 5.246 -2.982 -22.778 1.00 10.48 99 TYR A C 1
ATOM 728 O O . TYR A 1 91 ? 4.606 -2.611 -21.783 1.00 9.96 99 TYR A O 1
ATOM 737 N N . PHE A 1 92 ? 4.756 -2.907 -24.010 1.00 10.95 100 PHE A N 1
ATOM 738 C CA . PHE A 1 92 ? 3.499 -2.203 -24.315 1.00 10.53 100 PHE A CA 1
ATOM 739 C C . PHE A 1 92 ? 2.335 -3.104 -24.630 1.00 13.42 100 PHE A C 1
ATOM 740 O O . PHE A 1 92 ? 2.526 -4.218 -25.089 1.00 14.34 100 PHE A O 1
ATOM 748 N N . VAL A 1 93 ? 1.119 -2.631 -24.412 1.00 13.41 101 VAL A N 1
ATOM 749 C CA . VAL A 1 93 ? -0.051 -3.391 -24.830 1.00 13.10 101 VAL A CA 1
ATOM 750 C C . VAL A 1 93 ? 0.029 -3.655 -26.321 1.00 14.46 101 VAL A C 1
ATOM 751 O O . VAL A 1 93 ? 0.665 -2.918 -27.076 1.00 11.60 101 VAL A O 1
ATOM 755 N N . GLU A 1 94 ? -0.618 -4.755 -26.755 1.00 15.06 102 GLU A N 1
ATOM 756 C CA . GLU A 1 94 ? -0.546 -5.207 -28.119 1.00 17.89 102 GLU A CA 1
ATOM 757 C C . GLU A 1 94 ? -0.904 -4.134 -29.151 1.00 15.81 102 GLU A C 1
ATOM 758 O O . GLU A 1 94 ? -0.258 -4.029 -30.186 1.00 15.52 102 GLU A O 1
ATOM 764 N N . GLU A 1 95 ? -1.934 -3.360 -28.840 1.00 14.88 103 GLU A N 1
ATOM 765 C CA . GLU A 1 95 ? -2.456 -2.370 -29.750 1.00 14.60 103 GLU A CA 1
ATOM 766 C C . GLU A 1 95 ? -1.504 -1.240 -30.054 1.00 13.70 103 GLU A C 1
ATOM 767 O O . GLU A 1 95 ? -1.661 -0.504 -31.030 1.00 15.15 103 GLU A O 1
ATOM 773 N N . ALA A 1 96 ? -0.493 -1.080 -29.223 1.00 10.80 104 ALA A N 1
ATOM 774 C CA . ALA A 1 96 ? 0.470 -0.064 -29.449 1.00 11.07 104 ALA A CA 1
ATOM 775 C C . ALA A 1 96 ? 1.414 -0.380 -30.588 1.00 11.42 104 ALA A C 1
ATOM 776 O O . ALA A 1 96 ? 2.036 0.491 -31.146 1.00 11.75 104 ALA A O 1
ATOM 778 N N . ASN A 1 97 ? 1.567 -1.688 -30.868 1.00 12.27 105 ASN A N 1
ATOM 779 C CA . ASN A 1 97 ? 2.422 -2.153 -31.929 1.00 13.45 105 ASN A CA 1
ATOM 780 C C . ASN A 1 97 ? 3.812 -1.571 -31.765 1.00 14.87 105 ASN A C 1
ATOM 781 O O . ASN A 1 97 ? 4.423 -1.099 -32.704 1.00 15.49 105 ASN A O 1
ATOM 786 N N . GLU A 1 98 ? 4.359 -1.710 -30.547 1.00 14.85 106 GLU A N 1
ATOM 787 C CA . GLU A 1 98 ? 5.628 -1.149 -30.185 1.00 13.18 106 GLU A CA 1
ATOM 788 C C . GLU A 1 98 ? 6.437 -2.193 -29.396 1.00 12.79 106 GLU A C 1
ATOM 789 O O . GLU A 1 98 ? 5.881 -2.809 -28.488 1.00 13.44 106 GLU A O 1
ATOM 795 N N . LYS A 1 99 ? 7.690 -2.373 -29.774 1.00 13.58 107 LYS A N 1
ATOM 796 C CA . LYS A 1 99 ? 8.590 -3.323 -29.104 1.00 16.25 107 LYS A CA 1
ATOM 797 C C . LYS A 1 99 ? 9.084 -2.741 -27.795 1.00 14.22 107 LYS A C 1
ATOM 798 O O . LYS A 1 99 ? 8.907 -1.548 -27.534 1.00 12.92 107 LYS A O 1
ATOM 804 N N . VAL A 1 100 ? 9.765 -3.566 -27.012 1.00 12.41 108 VAL A N 1
ATOM 805 C CA . VAL A 1 100 ? 10.254 -3.193 -25.707 1.00 12.50 108 VAL A CA 1
ATOM 806 C C . VAL A 1 100 ? 11.116 -1.955 -25.782 1.00 12.51 108 VAL A C 1
ATOM 807 O O . VAL A 1 100 ? 11.852 -1.764 -26.723 1.00 13.70 108 VAL A O 1
ATOM 811 N N . LEU A 1 101 ? 10.987 -1.065 -24.783 1.00 10.45 109 LEU A N 1
ATOM 812 C CA . LEU A 1 101 ? 11.765 0.128 -24.648 1.00 9.26 109 LEU A CA 1
ATOM 813 C C . LEU A 1 101 ? 12.629 0.016 -23.376 1.00 12.91 109 LEU A C 1
ATOM 814 O O . LEU A 1 101 ? 12.115 -0.369 -22.319 1.00 16.77 109 LEU A O 1
ATOM 819 N N . ASN A 1 102 ? 13.918 0.308 -23.500 1.00 10.82 110 ASN A N 1
ATOM 820 C CA . ASN A 1 102 ? 14.858 0.257 -22.407 1.00 12.49 110 ASN A CA 1
ATOM 821 C C . ASN A 1 102 ? 15.187 1.613 -21.845 1.00 13.32 110 ASN A C 1
ATOM 822 O O . ASN A 1 102 ? 15.465 2.541 -22.588 1.00 17.04 110 ASN A O 1
ATOM 827 N N . PHE A 1 103 ? 15.208 1.718 -20.511 1.00 14.20 111 PHE A N 1
ATOM 828 C CA . PHE A 1 103 ? 15.801 2.817 -19.815 1.00 13.53 111 PHE A CA 1
ATOM 829 C C . PHE A 1 103 ? 16.869 2.271 -18.857 1.00 14.35 111 PHE A C 1
ATOM 830 O O . PHE A 1 103 ? 16.785 1.142 -18.428 1.00 14.80 111 PHE A O 1
ATOM 838 N N . TYR A 1 104 ? 17.871 3.085 -18.530 1.00 11.46 112 TYR A N 1
ATOM 839 C CA . TYR A 1 104 ? 18.853 2.750 -17.515 1.00 11.15 112 TYR A CA 1
ATOM 840 C C . TYR A 1 104 ? 18.825 3.841 -16.487 1.00 11.39 112 TYR A C 1
ATOM 841 O O . TYR A 1 104 ? 18.858 5.052 -16.792 1.00 12.91 112 TYR A O 1
ATOM 850 N N . HIS A 1 105 ? 18.687 3.445 -15.213 1.00 10.28 113 HIS A N 1
ATOM 851 C CA . HIS A 1 105 ? 18.655 4.380 -14.129 1.00 9.41 113 HIS A CA 1
ATOM 852 C C . HIS A 1 105 ? 19.707 4.039 -13.059 1.00 10.93 113 HIS A C 1
ATOM 853 O O . HIS A 1 105 ? 19.851 2.896 -12.711 1.00 13.01 113 HIS A O 1
ATOM 860 N N . ARG A 1 106 ? 20.378 5.034 -12.529 1.00 10.25 114 ARG A N 1
ATOM 861 C CA . ARG A 1 106 ? 21.291 4.857 -11.424 1.00 11.68 114 ARG A CA 1
ATOM 862 C C . ARG A 1 106 ? 20.541 5.073 -10.117 1.00 11.65 114 ARG A C 1
ATOM 863 O O . ARG A 1 106 ? 20.094 6.181 -9.805 1.00 10.83 114 ARG A O 1
ATOM 871 N N . LEU A 1 107 ? 20.462 4.013 -9.322 1.00 12.70 115 LEU A N 1
ATOM 872 C CA . LEU A 1 107 ? 19.838 4.130 -8.010 1.00 13.27 115 LEU A CA 1
ATOM 873 C C . LEU A 1 107 ? 20.503 5.243 -7.199 1.00 14.80 115 LEU A C 1
ATOM 874 O O . LEU A 1 107 ? 21.708 5.348 -7.185 1.00 17.06 115 LEU A O 1
ATOM 879 N N . ARG A 1 108 ? 19.698 6.075 -6.541 1.00 12.79 116 ARG A N 1
ATOM 880 C CA . ARG A 1 108 ? 20.151 7.109 -5.689 1.00 17.59 116 ARG A CA 1
ATOM 881 C C . ARG A 1 108 ? 19.662 6.851 -4.240 1.00 17.34 116 ARG A C 1
ATOM 882 O O . ARG A 1 108 ? 18.460 6.751 -3.976 1.00 16.73 116 ARG A O 1
ATOM 890 N N . LEU A 1 109 ? 20.600 6.772 -3.290 1.00 15.20 117 LEU A N 1
ATOM 891 C CA . LEU A 1 109 ? 20.247 6.578 -1.886 1.00 14.39 117 LEU A CA 1
ATOM 892 C C . LEU A 1 109 ? 20.349 7.826 -1.031 1.00 20.12 117 LEU A C 1
ATOM 893 O O . LEU A 1 109 ? 19.638 7.962 -0.060 1.00 22.76 117 LEU A O 1
ATOM 898 N N . HIS A 1 110 ? 21.224 8.724 -1.433 1.00 28.02 118 HIS A N 1
ATOM 899 C CA . HIS A 1 110 ? 21.448 9.994 -0.739 1.00 36.52 118 HIS A CA 1
ATOM 900 C C . HIS A 1 110 ? 21.031 11.159 -1.633 1.00 46.58 118 HIS A C 1
ATOM 901 O O . HIS A 1 110 ? 20.835 10.978 -2.819 1.00 48.31 118 HIS A O 1
ATOM 908 N N . PRO A 1 111 ? 20.937 12.367 -1.056 1.00 51.04 119 PRO A N 1
ATOM 909 C CA . PRO A 1 111 ? 21.171 12.706 0.346 1.00 53.56 119 PRO A CA 1
ATOM 910 C C . PRO A 1 111 ? 20.153 12.107 1.349 1.00 59.35 119 PRO A C 1
ATOM 911 O O . PRO A 1 111 ? 18.953 12.308 1.204 1.00 60.43 119 PRO A O 1
ATOM 915 N N . ALA A 1 135 ? 13.350 12.062 5.752 1.00 41.73 143 ALA A N 1
ATOM 916 C CA . ALA A 1 135 ? 14.288 12.598 4.761 1.00 40.90 143 ALA A CA 1
ATOM 917 C C . ALA A 1 135 ? 14.355 11.649 3.517 1.00 39.10 143 ALA A C 1
ATOM 918 O O . ALA A 1 135 ? 15.396 11.039 3.241 1.00 40.39 143 ALA A O 1
ATOM 920 N N . GLU A 1 136 ? 13.242 11.568 2.787 1.00 36.60 144 GLU A N 1
ATOM 921 C CA . GLU A 1 136 ? 13.161 10.802 1.552 1.00 33.83 144 GLU A CA 1
ATOM 922 C C . GLU A 1 136 ? 13.877 11.517 0.385 1.00 29.68 144 GLU A C 1
ATOM 923 O O . GLU A 1 136 ? 13.660 12.700 0.159 1.00 33.75 144 GLU A O 1
ATOM 929 N N . VAL A 1 137 ? 14.683 10.773 -0.380 1.00 25.53 145 VAL A N 1
ATOM 930 C CA . VAL A 1 137 ? 15.330 11.302 -1.548 1.00 25.84 145 VAL A CA 1
ATOM 931 C C . VAL A 1 137 ? 14.580 10.813 -2.780 1.00 21.58 145 VAL A C 1
ATOM 932 O O . VAL A 1 137 ? 14.020 9.737 -2.758 1.00 19.61 145 VAL A O 1
ATOM 936 N N . SER A 1 138 ? 14.605 11.617 -3.836 1.00 20.90 146 SER A N 1
ATOM 937 C CA . SER A 1 138 ? 13.930 11.301 -5.099 1.00 21.69 146 SER A CA 1
ATOM 938 C C . SER A 1 138 ? 14.802 11.593 -6.288 1.00 19.87 146 SER A C 1
ATOM 939 O O . SER A 1 138 ? 15.294 12.694 -6.419 1.00 24.68 146 SER A O 1
ATOM 942 N N . SER A 1 139 ? 15.033 10.58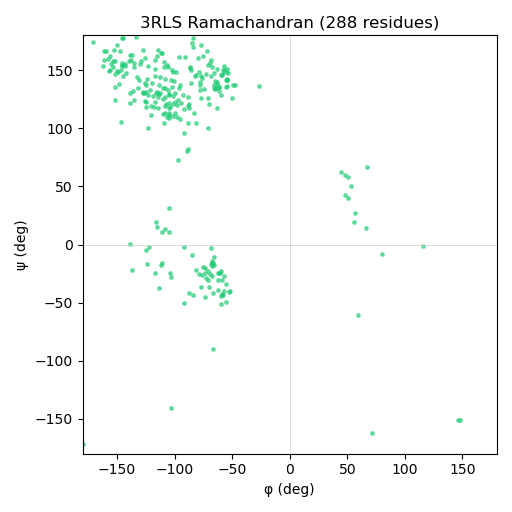9 -7.145 1.00 17.28 147 SER A N 1
ATOM 943 C CA . SER A 1 139 ? 15.759 10.743 -8.346 1.00 15.07 147 SER A CA 1
ATOM 944 C C . SER A 1 139 ? 14.854 10.279 -9.459 1.00 13.93 147 SER A C 1
ATOM 945 O O . SER A 1 139 ? 14.729 9.092 -9.730 1.00 14.23 147 SER A O 1
ATOM 948 N N . VAL A 1 140 ? 14.247 11.235 -10.141 1.00 13.80 148 VAL A N 1
ATOM 949 C CA . VAL A 1 140 ? 13.219 10.910 -11.094 1.00 17.58 148 VAL A CA 1
ATOM 950 C C . VAL A 1 140 ? 13.467 11.626 -12.431 1.00 14.87 148 VAL A C 1
ATOM 951 O O . VAL A 1 140 ? 13.965 12.746 -12.440 1.00 18.31 148 VAL A O 1
ATOM 955 N N . TYR A 1 141 ? 13.189 10.924 -13.517 1.00 13.57 149 TYR A N 1
ATOM 956 C CA . TYR A 1 141 ? 13.447 11.400 -14.855 1.00 14.93 149 TYR A CA 1
ATOM 957 C C . TYR A 1 141 ? 12.166 11.3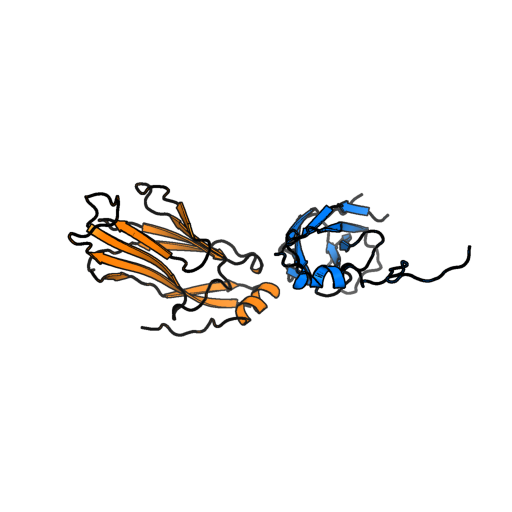55 -15.676 1.00 15.12 149 TYR A C 1
ATOM 958 O O . TYR A 1 141 ? 11.378 10.418 -15.612 1.00 12.63 149 TYR A O 1
ATOM 967 N N . PHE A 1 142 ? 11.966 12.412 -16.420 1.00 16.03 150 PHE A N 1
ATOM 968 C CA A PHE A 1 142 ? 10.792 12.562 -17.271 0.54 18.48 150 PHE A CA 1
ATOM 969 C CA B PHE A 1 142 ? 10.796 12.571 -17.267 0.46 16.76 150 PHE A CA 1
ATOM 970 C C . PHE A 1 142 ? 11.169 12.266 -18.697 1.00 16.86 150 PHE A C 1
ATOM 971 O O . PHE A 1 142 ? 12.154 12.812 -19.221 1.00 19.55 150 PHE A O 1
ATOM 986 N N . ASP A 1 143 ? 10.367 11.393 -19.339 1.00 15.21 151 ASP A N 1
ATOM 987 C CA . ASP A 1 143 ? 10.590 11.029 -20.701 1.00 13.90 151 ASP A CA 1
ATOM 988 C C . ASP A 1 143 ? 9.200 10.818 -21.368 1.00 16.59 151 ASP A C 1
ATOM 989 O O . ASP A 1 143 ? 8.158 10.963 -20.711 1.00 14.57 151 ASP A O 1
ATOM 994 N N . GLU A 1 144 ? 9.225 10.530 -22.635 1.00 19.44 152 GLU A N 1
ATOM 995 C CA . GLU A 1 144 ? 8.005 10.341 -23.445 1.00 19.16 152 GLU A CA 1
ATOM 996 C C . GLU A 1 144 ? 8.249 9.192 -24.334 1.00 21.05 152 GLU A C 1
ATOM 997 O O . GLU A 1 144 ? 9.277 9.098 -24.965 1.00 25.00 152 GLU A O 1
ATOM 1003 N N . ILE A 1 145 ? 7.306 8.256 -24.349 1.00 17.79 153 ILE A N 1
ATOM 1004 C CA . ILE A 1 145 ? 7.347 7.123 -25.195 1.00 17.04 153 ILE A CA 1
ATOM 1005 C C . ILE A 1 145 ? 6.583 7.458 -26.483 1.00 16.23 153 ILE A C 1
ATOM 1006 O O . ILE A 1 145 ? 5.499 7.947 -26.405 1.00 14.25 153 ILE A O 1
ATOM 1011 N N . VAL A 1 146 ? 7.173 7.243 -27.651 1.00 17.32 154 VAL A N 1
ATOM 1012 C CA . VAL A 1 146 ? 6.476 7.526 -28.905 1.00 15.32 154 VAL A CA 1
ATOM 1013 C C . VAL A 1 146 ? 6.039 6.260 -29.580 1.00 15.39 154 VAL A C 1
ATOM 1014 O O . VAL A 1 146 ? 6.827 5.342 -29.707 1.00 20.15 154 VAL A O 1
ATOM 1018 N N . PHE A 1 147 ? 4.787 6.212 -30.020 1.00 10.17 155 PHE A N 1
ATOM 1019 C CA . PHE A 1 147 ? 4.243 5.160 -30.768 1.00 10.71 155 PHE A CA 1
ATOM 1020 C C . PHE A 1 147 ? 4.022 5.671 -32.173 1.00 12.08 155 PHE A C 1
ATOM 1021 O O . PHE A 1 147 ? 3.090 6.419 -32.420 1.00 11.45 155 PHE A O 1
ATOM 1029 N N . ASN A 1 148 ? 4.881 5.276 -33.125 1.00 12.30 156 ASN A N 1
ATOM 1030 C CA . ASN A 1 148 ? 4.752 5.760 -34.475 1.00 15.33 156 ASN A CA 1
ATOM 1031 C C . ASN A 1 148 ? 3.751 5.072 -35.334 1.00 14.99 156 ASN A C 1
ATOM 1032 O O . ASN A 1 148 ? 3.307 5.635 -36.332 1.00 18.98 156 ASN A O 1
ATOM 1037 N N . GLU A 1 149 ? 3.374 3.837 -34.992 1.00 15.85 157 GLU A N 1
ATOM 1038 C CA A GLU A 1 149 ? 2.437 3.087 -35.824 0.53 20.32 157 GLU A CA 1
ATOM 1039 C CA B GLU A 1 149 ? 2.470 3.061 -35.823 0.47 15.89 157 GLU A CA 1
ATOM 1040 C C . GLU A 1 149 ? 1.499 2.224 -34.997 1.00 16.87 157 GLU A C 1
ATOM 1041 O O . GLU A 1 149 ? 1.343 0.997 -35.237 1.00 17.22 157 GLU A O 1
ATOM 1052 N N . PRO A 1 150 ? 0.814 2.838 -34.030 1.00 14.98 158 PRO A N 1
ATOM 1053 C CA . PRO A 1 150 ? -0.175 2.076 -33.257 1.00 13.54 158 PRO A CA 1
ATOM 1054 C C . PRO A 1 150 ? -1.403 1.656 -34.059 1.00 16.11 158 PRO A C 1
ATOM 1055 O O . PRO A 1 150 ? -1.696 2.275 -35.093 1.00 18.95 158 PRO A O 1
ATOM 1059 N N . ASN A 1 151 ? -2.097 0.643 -33.603 1.00 18.68 159 ASN A N 1
ATOM 1060 C CA . ASN A 1 151 ? -3.358 0.215 -34.230 1.00 22.98 159 ASN A CA 1
ATOM 1061 C C . ASN A 1 151 ? -4.400 1.275 -33.971 1.00 22.09 159 ASN A C 1
ATOM 1062 O O . ASN A 1 151 ? -4.370 1.994 -32.965 1.00 21.90 159 ASN A O 1
ATOM 1067 N N . GLU A 1 152 ? -5.409 1.327 -34.826 1.00 21.78 160 GLU A N 1
ATOM 1068 C CA . GLU A 1 152 ? -6.532 2.159 -34.590 1.00 20.28 160 GLU A CA 1
ATOM 1069 C C . GLU A 1 152 ? -7.154 1.956 -33.228 1.00 20.08 160 GLU A C 1
ATOM 1070 O O . GLU A 1 152 ? -7.570 2.906 -32.564 1.00 20.04 160 GLU A O 1
ATOM 1076 N N . GLU A 1 153 ? -7.226 0.696 -32.794 1.00 19.89 161 GLU A N 1
ATOM 1077 C CA . GLU A 1 153 ? -7.798 0.384 -31.489 1.00 19.38 161 GLU A CA 1
ATOM 1078 C C . GLU A 1 153 ? -7.017 1.031 -30.313 1.00 16.17 161 GLU A C 1
ATOM 1079 O O . GLU A 1 153 ? -7.576 1.270 -29.260 1.00 13.07 161 GLU A O 1
ATOM 1085 N N . PHE A 1 154 ? -5.758 1.332 -30.517 1.00 12.57 162 PHE A N 1
ATOM 1086 C CA . PHE A 1 154 ? -4.972 2.010 -29.488 1.00 12.10 162 PHE A CA 1
ATOM 1087 C C . PHE A 1 154 ? -5.610 3.336 -29.088 1.00 12.13 162 PHE A C 1
ATOM 1088 O O . PHE A 1 154 ? -5.701 3.667 -27.908 1.00 11.56 162 PHE A O 1
ATOM 1096 N N . PHE A 1 155 ? -6.139 4.086 -30.066 1.00 11.85 163 PHE A N 1
ATOM 1097 C CA . PHE A 1 155 ? -6.721 5.371 -29.726 1.00 12.75 163 PHE A CA 1
ATOM 1098 C C . PHE A 1 155 ? -8.027 5.220 -28.951 1.00 11.21 163 PHE A C 1
ATOM 1099 O O . PHE A 1 155 ? -8.352 6.053 -28.126 1.00 11.84 163 PHE A O 1
ATOM 1107 N N . LYS A 1 156 ? -8.766 4.134 -29.206 1.00 12.18 164 LYS A N 1
ATOM 1108 C CA . LYS A 1 156 ? -9.975 3.900 -28.404 1.00 13.64 164 LYS A CA 1
ATOM 1109 C C . LYS A 1 156 ? -9.607 3.607 -26.935 1.00 12.35 164 LYS A C 1
ATOM 1110 O O . LYS A 1 156 ? -10.243 4.084 -26.024 1.00 14.49 164 LYS A O 1
ATOM 1116 N N . ILE A 1 157 ? -8.572 2.815 -26.754 1.00 12.31 165 ILE A N 1
ATOM 1117 C CA . ILE A 1 157 ? -8.045 2.513 -25.398 1.00 14.18 165 ILE A CA 1
ATOM 1118 C C . ILE A 1 157 ? -7.633 3.802 -24.749 1.00 14.24 165 ILE A C 1
ATOM 1119 O O . ILE A 1 157 ? -8.021 4.116 -23.620 1.00 14.07 165 ILE A O 1
ATOM 1124 N N . LEU A 1 158 ? -6.835 4.578 -25.462 1.00 12.86 166 LEU A N 1
ATOM 1125 C CA . LEU A 1 158 ? -6.370 5.870 -24.878 1.00 13.33 166 LEU A CA 1
ATOM 1126 C C . LEU A 1 158 ? -7.491 6.824 -24.499 1.00 13.08 166 LEU A C 1
ATOM 1127 O O . LEU A 1 158 ? -7.479 7.407 -23.424 1.00 15.70 166 LEU A O 1
ATOM 1132 N N . MET A 1 159 ? -8.492 6.954 -25.343 1.00 10.91 167 MET A N 1
ATOM 1133 C CA A MET A 1 159 ? -9.519 7.961 -25.156 0.68 12.06 167 MET A CA 1
ATOM 1134 C CA B MET A 1 159 ? -9.522 7.961 -25.149 0.32 12.60 167 MET A CA 1
ATOM 1135 C C . MET A 1 159 ? -10.613 7.503 -24.173 1.00 13.69 167 MET A C 1
ATOM 1136 O O . MET A 1 159 ? -11.302 8.346 -23.613 1.00 15.70 167 MET A O 1
ATOM 1145 N N . SER A 1 160 ? -10.732 6.197 -23.978 1.00 16.40 168 SER A N 1
ATOM 1146 C CA . SER A 1 160 ? -11.687 5.695 -23.027 1.00 17.57 168 SER A CA 1
ATOM 1147 C C . SER A 1 160 ? -11.137 5.487 -21.623 1.00 15.70 168 SER A C 1
ATOM 1148 O O . SER A 1 160 ? -11.889 5.084 -20.743 1.00 15.33 168 SER A O 1
ATOM 1151 N N . ARG A 1 161 ? -9.853 5.736 -21.406 1.00 14.22 169 ARG A N 1
ATOM 1152 C CA . ARG A 1 161 ? -9.246 5.634 -20.095 1.00 13.54 169 ARG A CA 1
ATOM 1153 C C . ARG A 1 161 ? -9.995 6.566 -19.115 1.00 11.77 169 ARG A C 1
ATOM 1154 O O . ARG A 1 161 ? -10.512 7.600 -19.505 1.00 11.48 169 ARG A O 1
ATOM 1162 N N . PRO A 1 162 ? -10.028 6.207 -17.833 1.00 10.85 170 PRO A N 1
ATOM 1163 C CA . PRO A 1 162 ? -10.821 7.001 -16.880 1.00 12.62 170 PRO A CA 1
ATOM 1164 C C . PRO A 1 162 ? -10.455 8.477 -16.890 1.00 14.12 170 PRO A C 1
ATOM 1165 O O . PRO A 1 162 ? -9.293 8.827 -17.071 1.00 13.76 170 PRO A O 1
ATOM 1169 N N . GLY A 1 163 ? -11.452 9.334 -16.743 1.00 12.64 171 GLY A N 1
ATOM 1170 C CA . GLY A 1 163 ? -11.229 10.710 -16.440 1.00 14.44 171 GLY A CA 1
ATOM 1171 C C . GLY A 1 163 ? -11.668 11.694 -17.490 1.00 14.55 171 GLY A C 1
ATOM 1172 O O . GLY A 1 163 ? -11.526 12.894 -17.304 1.00 17.44 171 GLY A O 1
ATOM 1173 N N . ASN A 1 164 ? -12.192 11.196 -18.613 1.00 14.68 172 ASN A N 1
ATOM 1174 C CA . ASN A 1 164 ? -12.696 12.113 -19.677 1.00 15.58 172 ASN A CA 1
ATOM 1175 C C . ASN A 1 164 ? -13.841 12.966 -19.152 1.00 16.46 172 ASN A C 1
ATOM 1176 O O . ASN A 1 164 ? -14.757 12.463 -18.535 1.00 17.10 172 ASN A O 1
ATOM 1181 N N . LEU A 1 165 ? -13.789 14.256 -19.463 1.00 15.04 173 LEU A N 1
ATOM 1182 C CA . LEU A 1 165 ? -14.877 15.151 -19.078 1.00 17.34 173 LEU A CA 1
ATOM 1183 C C . LEU A 1 165 ? -15.687 15.645 -20.282 1.00 17.32 173 LEU A C 1
ATOM 1184 O O . LEU A 1 165 ? -16.787 16.196 -20.106 1.00 19.72 173 LEU A O 1
ATOM 1189 N N . LEU A 1 166 ? -15.147 15.503 -21.505 1.00 14.58 174 LEU A N 1
ATOM 1190 C CA . LEU A 1 166 ? -15.753 16.149 -22.685 1.00 14.69 174 LEU A CA 1
ATOM 1191 C C . LEU A 1 166 ? -16.848 15.319 -23.358 1.00 15.51 174 LEU A C 1
ATOM 1192 O O . LEU A 1 166 ? -16.781 14.098 -23.380 1.00 17.94 174 LEU A O 1
ATOM 1197 N N . PRO A 1 167 ? -17.818 15.992 -24.016 1.00 14.29 175 PRO A N 1
ATOM 1198 C CA . PRO A 1 167 ? -18.856 15.261 -24.767 1.00 11.93 175 PRO A CA 1
ATOM 1199 C C . PRO A 1 167 ? -18.282 14.553 -25.960 1.00 15.86 175 PRO A C 1
ATOM 1200 O O . PRO A 1 167 ? -17.267 14.981 -26.519 1.00 16.21 175 PRO A O 1
ATOM 1204 N N . SER A 1 168 ? -18.931 13.466 -26.374 1.00 16.92 176 SER A N 1
ATOM 1205 C CA . SER A 1 168 ? -18.561 12.781 -27.576 1.00 21.66 176 SER A CA 1
ATOM 1206 C C . SER A 1 168 ? -19.694 12.888 -28.580 1.00 20.52 176 SER A C 1
ATOM 1207 O O . SER A 1 168 ? -19.736 12.132 -29.547 1.00 23.72 176 SER A O 1
ATOM 1210 N N . LEU A 1 169 ? -20.653 13.790 -28.363 1.00 18.78 177 LEU A N 1
ATOM 1211 C CA . LEU A 1 169 ? -21.685 14.051 -29.313 1.00 18.01 177 LEU A CA 1
ATOM 1212 C C . LEU A 1 169 ? -22.097 15.564 -29.235 1.00 16.15 177 LEU A C 1
ATOM 1213 O O . LEU A 1 169 ? -21.711 16.247 -28.238 1.00 15.54 177 LEU A O 1
ATOM 1218 N N . GLU A 1 170 ? -22.840 16.037 -30.228 1.00 14.64 178 GLU A N 1
ATOM 1219 C CA . GLU A 1 170 ? -23.403 17.367 -30.226 1.00 16.67 178 GLU A CA 1
ATOM 1220 C C . GLU A 1 170 ? -24.537 17.439 -29.176 1.00 21.22 178 GLU A C 1
ATOM 1221 O O . GLU A 1 170 ? -25.608 16.905 -29.411 1.00 25.70 178 GLU A O 1
ATOM 1227 N N . ARG A 1 171 ? -24.212 17.997 -28.011 1.00 22.20 179 ARG A N 1
ATOM 1228 C CA . ARG A 1 171 ? -25.115 17.998 -26.841 1.00 21.12 179 ARG A CA 1
ATOM 1229 C C . ARG A 1 171 ? -25.812 19.323 -26.828 1.00 20.86 179 ARG A C 1
ATOM 1230 O O . ARG A 1 171 ? -25.153 20.350 -26.577 1.00 19.26 179 ARG A O 1
ATOM 1238 N N . PRO A 1 172 ? -27.122 19.351 -27.131 1.00 21.47 180 PRO A N 1
ATOM 1239 C CA . PRO A 1 172 ? -27.935 20.591 -27.182 1.00 18.29 180 PRO A CA 1
ATOM 1240 C C . PRO A 1 172 ? -27.802 21.368 -25.867 1.00 18.23 180 PRO A C 1
ATOM 1241 O O . PRO A 1 172 ? -27.574 20.740 -24.824 1.00 18.66 180 PRO A O 1
ATOM 1245 N N . HIS A 1 173 ? -27.864 22.680 -25.937 1.00 18.80 181 HIS A N 1
ATOM 1246 C CA . HIS A 1 173 ? -27.563 23.505 -24.748 1.00 18.74 181 HIS A CA 1
ATOM 1247 C C . HIS A 1 173 ? -28.197 24.876 -24.816 1.00 18.60 181 HIS A C 1
ATOM 1248 O O . HIS A 1 173 ? -28.454 25.451 -25.911 1.00 20.22 181 HIS A O 1
ATOM 1255 N N . ARG A 1 174 ? -28.539 25.447 -23.667 1.00 20.24 182 ARG A N 1
ATOM 1256 C CA . ARG A 1 174 ? -29.187 26.743 -23.670 1.00 22.99 182 ARG A CA 1
ATOM 1257 C C . ARG A 1 174 ? -28.157 27.839 -23.707 1.00 28.67 182 ARG A C 1
ATOM 1258 O O . ARG A 1 174 ? -27.028 27.635 -23.234 1.00 31.17 182 ARG A O 1
ATOM 1266 N N . ASP A 1 175 ? -28.540 28.970 -24.317 1.00 36.64 183 ASP A N 1
ATOM 1267 C CA . ASP A 1 175 ? -27.694 30.198 -24.358 1.00 39.68 183 ASP A CA 1
ATOM 1268 C C . ASP A 1 175 ? -27.303 30.697 -22.936 1.00 41.25 183 ASP A C 1
ATOM 1269 O O . ASP A 1 175 ? -27.932 30.287 -21.945 1.00 49.76 183 ASP A O 1
ATOM 1274 N N . LEU B 1 4 ? 16.475 -24.337 -13.016 1.00 45.71 12 LEU B N 1
ATOM 1275 C CA . LEU B 1 4 ? 17.861 -24.181 -12.462 1.00 45.20 12 LEU B CA 1
ATOM 1276 C C . LEU B 1 4 ? 18.932 -24.272 -13.581 1.00 45.25 12 LEU B C 1
ATOM 1277 O O . LEU B 1 4 ? 19.924 -23.518 -13.614 1.00 42.40 12 LEU B O 1
ATOM 1282 N N . SER B 1 5 ? 18.731 -25.196 -14.498 1.00 39.98 13 SER B N 1
ATOM 1283 C CA . SER B 1 5 ? 19.581 -25.240 -15.672 1.00 38.80 13 SER B CA 1
ATOM 1284 C C . SER B 1 5 ? 18.852 -25.825 -16.853 1.00 33.28 13 SER B C 1
ATOM 1285 O O . SER B 1 5 ? 18.377 -26.961 -16.776 1.00 33.91 13 SER B O 1
ATOM 1288 N N . VAL B 1 6 ? 18.810 -25.050 -17.955 1.00 25.92 14 VAL B N 1
ATOM 1289 C CA . VAL B 1 6 ? 18.120 -25.475 -19.150 1.00 22.80 14 VAL B CA 1
ATOM 1290 C C . VAL B 1 6 ? 19.115 -25.696 -20.279 1.00 19.17 14 VAL B C 1
ATOM 1291 O O . VAL B 1 6 ? 20.064 -24.921 -20.422 1.00 21.64 14 VAL B O 1
ATOM 1295 N N . SER B 1 7 ? 18.916 -26.790 -21.031 1.00 19.65 15 SER B N 1
ATOM 1296 C CA . SER B 1 7 ? 19.748 -27.082 -22.185 1.00 17.91 15 SER B CA 1
ATOM 1297 C C . SER B 1 7 ? 18.895 -26.981 -23.420 1.00 17.19 15 SER B C 1
ATOM 1298 O O . SER B 1 7 ? 17.888 -27.647 -23.516 1.00 22.22 15 SER B O 1
ATOM 1301 N N . ARG B 1 8 ? 19.376 -26.224 -24.415 1.00 11.73 16 ARG B N 1
ATOM 1302 C CA . ARG B 1 8 ? 18.668 -26.103 -25.677 1.00 9.56 16 ARG B CA 1
ATOM 1303 C C . ARG B 1 8 ? 19.578 -26.604 -26.813 1.00 8.81 16 ARG B C 1
ATOM 1304 O O . ARG B 1 8 ? 20.539 -26.008 -27.092 1.00 12.24 16 ARG B O 1
ATOM 1312 N N . PRO B 1 9 ? 19.201 -27.751 -27.422 1.00 9.21 17 PRO B N 1
ATOM 1313 C CA . PRO B 1 9 ? 20.034 -28.323 -28.499 1.00 12.80 17 PRO B CA 1
ATOM 1314 C C . PRO B 1 9 ? 20.039 -27.475 -29.744 1.00 12.06 17 PRO B C 1
ATOM 1315 O O . PRO B 1 9 ? 19.020 -26.928 -30.159 1.00 10.84 17 PRO B O 1
ATOM 1319 N N . ILE B 1 10 ? 21.179 -27.466 -30.403 1.00 12.44 18 ILE B N 1
ATOM 1320 C CA . ILE B 1 10 ? 21.394 -26.726 -31.590 1.00 12.13 18 ILE B CA 1
ATOM 1321 C C . ILE B 1 10 ? 22.298 -27.569 -32.501 1.00 11.44 18 ILE B C 1
ATOM 1322 O O . ILE B 1 10 ? 23.033 -28.447 -32.027 1.00 10.46 18 ILE B O 1
ATOM 1327 N N . ILE B 1 11 ? 22.224 -27.339 -33.810 1.00 9.45 19 ILE B N 1
ATOM 1328 C CA . ILE B 1 11 ? 23.191 -27.906 -34.746 1.00 10.60 19 ILE B CA 1
ATOM 1329 C C . ILE B 1 11 ? 23.868 -26.756 -35.443 1.00 13.67 19 ILE B C 1
ATOM 1330 O O . ILE B 1 11 ? 23.215 -25.777 -35.853 1.00 16.35 19 ILE B O 1
ATOM 1335 N N . TYR B 1 12 ? 25.148 -26.852 -35.631 1.00 10.81 20 TYR B N 1
ATOM 1336 C CA . TYR B 1 12 ? 25.884 -25.843 -36.388 1.00 9.31 20 TYR B CA 1
ATOM 1337 C C . TYR B 1 12 ? 26.872 -26.497 -37.280 1.00 8.96 20 TYR B C 1
ATOM 1338 O O . TYR B 1 12 ? 27.308 -27.642 -37.057 1.00 9.31 20 TYR B O 1
ATOM 1347 N N . GLY B 1 13 ? 27.291 -25.788 -38.307 1.00 6.88 21 GLY B N 1
ATOM 1348 C CA . GLY B 1 13 ? 28.275 -26.321 -39.218 1.00 8.47 21 GLY B CA 1
ATOM 1349 C C . GLY B 1 13 ? 28.088 -25.816 -40.644 1.00 8.30 21 GLY B C 1
ATOM 1350 O O . GLY B 1 13 ? 27.604 -24.711 -40.824 1.00 7.72 21 GLY B O 1
ATOM 1351 N N . ASN B 1 14 ? 28.487 -26.620 -41.617 1.00 9.82 22 ASN B N 1
ATOM 1352 C CA . ASN B 1 14 ? 28.416 -26.172 -43.019 1.00 7.54 22 ASN B CA 1
ATOM 1353 C C . ASN B 1 14 ? 28.103 -27.301 -43.947 1.00 8.63 22 ASN B C 1
ATOM 1354 O O . ASN B 1 14 ? 28.327 -28.490 -43.638 1.00 10.38 22 ASN B O 1
ATOM 1359 N N . THR B 1 15 ? 27.491 -26.946 -45.075 1.00 9.06 23 THR B N 1
ATOM 1360 C CA . THR B 1 15 ? 27.410 -27.792 -46.240 1.00 11.19 23 THR B CA 1
ATOM 1361 C C . THR B 1 15 ? 28.245 -27.179 -47.313 1.00 11.92 23 THR B C 1
ATOM 1362 O O . THR B 1 15 ? 28.591 -26.002 -47.225 1.00 9.98 23 THR B O 1
ATOM 1366 N N . ALA B 1 16 ? 28.567 -27.941 -48.359 1.00 11.25 24 ALA B N 1
ATOM 1367 C CA . ALA B 1 16 ? 29.345 -27.432 -49.479 1.00 11.29 24 ALA B CA 1
ATOM 1368 C C . ALA B 1 16 ? 29.074 -28.227 -50.729 1.00 11.95 24 ALA B C 1
ATOM 1369 O O . ALA B 1 16 ? 28.590 -29.377 -50.656 1.00 14.89 24 ALA B O 1
ATOM 1371 N N . LYS B 1 17 ? 29.302 -27.595 -51.868 1.00 11.53 25 LYS B N 1
ATOM 1372 C CA . LYS B 1 17 ? 29.090 -28.249 -53.195 1.00 12.77 25 LYS B CA 1
ATOM 1373 C C . LYS B 1 17 ? 30.090 -27.688 -54.195 1.00 12.31 25 LYS B C 1
ATOM 1374 O O . LYS B 1 17 ? 30.333 -26.474 -54.207 1.00 12.52 25 LYS B O 1
ATOM 1380 N N . LYS B 1 18 ? 30.654 -28.573 -55.015 1.00 12.80 26 LYS B N 1
ATOM 1381 C CA . LYS B 1 18 ? 31.551 -28.172 -56.077 1.00 16.34 26 LYS B CA 1
ATOM 1382 C C . LYS B 1 18 ? 30.765 -27.340 -57.103 1.00 18.13 26 LYS B C 1
ATOM 1383 O O . LYS B 1 18 ? 29.655 -27.696 -57.453 1.00 21.58 26 LYS B O 1
ATOM 1389 N N . MET B 1 19 ? 31.323 -26.216 -57.529 1.00 19.13 27 MET B N 1
ATOM 1390 C CA . MET B 1 19 ? 30.617 -25.165 -58.301 1.00 26.54 27 MET B CA 1
ATOM 1391 C C . MET B 1 19 ? 30.392 -25.479 -59.813 1.00 27.41 27 MET B C 1
ATOM 1392 O O . MET B 1 19 ? 29.385 -25.057 -60.412 1.00 31.66 27 MET B O 1
ATOM 1397 N N . GLY B 1 20 ? 31.356 -26.138 -60.462 1.00 27.20 28 GLY B N 1
ATOM 1398 C CA . GLY B 1 20 ? 31.242 -26.370 -61.903 1.00 23.57 28 GLY B CA 1
ATOM 1399 C C . GLY B 1 20 ? 31.430 -25.095 -62.739 1.00 20.19 28 GLY B C 1
ATOM 1400 O O . GLY B 1 20 ? 31.984 -24.093 -62.265 1.00 17.72 28 GLY B O 1
ATOM 1401 N N . SER B 1 21 ? 30.977 -25.157 -64.014 1.00 19.43 29 SER B N 1
ATOM 1402 C CA . SER B 1 21 ? 31.080 -23.998 -64.909 1.00 20.36 29 SER B CA 1
ATOM 1403 C C . SER B 1 21 ? 30.153 -22.839 -64.586 1.00 18.35 29 SER B C 1
ATOM 1404 O O . SER B 1 21 ? 30.423 -21.708 -65.010 1.00 21.79 29 SER B O 1
ATOM 1407 N N . VAL B 1 22 ? 29.058 -23.113 -63.882 1.00 18.09 30 VAL B N 1
ATOM 1408 C CA . VAL B 1 22 ? 28.132 -22.054 -63.521 1.00 18.13 30 VAL B CA 1
ATOM 1409 C C . VAL B 1 22 ? 28.543 -21.440 -62.222 1.00 19.31 30 VAL B C 1
ATOM 1410 O O . VAL B 1 22 ? 28.652 -22.126 -61.207 1.00 20.47 30 VAL B O 1
ATOM 1414 N N . LYS B 1 23 ? 28.842 -20.157 -62.250 1.00 21.64 31 LYS B N 1
ATOM 1415 C CA . LYS B 1 23 ? 29.387 -19.514 -61.145 1.00 24.08 31 LYS B CA 1
ATOM 1416 C C . LYS B 1 23 ? 28.570 -18.317 -60.722 1.00 20.91 31 LYS B C 1
ATOM 1417 O O . LYS B 1 23 ? 28.019 -17.621 -61.576 1.00 20.66 31 LYS B O 1
ATOM 1423 N N . PRO B 1 24 ? 28.458 -18.092 -59.429 1.00 19.72 32 PRO B N 1
ATOM 1424 C CA . PRO B 1 24 ? 27.727 -16.894 -58.950 1.00 20.01 32 PRO B CA 1
ATOM 1425 C C . PRO B 1 24 ? 28.312 -15.633 -59.555 1.00 22.28 32 PRO B C 1
ATOM 1426 O O . PRO B 1 24 ? 29.528 -15.575 -59.787 1.00 23.96 32 PRO B O 1
ATOM 1430 N N . PRO B 1 25 ? 27.491 -14.609 -59.774 1.00 25.47 33 PRO B N 1
ATOM 1431 C CA . PRO B 1 25 ? 27.970 -13.283 -60.189 1.00 25.76 33 PRO B CA 1
ATOM 1432 C C . PRO B 1 25 ? 29.125 -12.763 -59.290 1.00 26.86 33 PRO B C 1
ATOM 1433 O O . PRO B 1 25 ? 29.015 -12.734 -58.061 1.00 27.84 33 PRO B O 1
ATOM 1437 N N . ASN B 1 26 ? 30.197 -12.413 -59.923 1.00 31.22 34 ASN B N 1
ATOM 1438 C CA . ASN B 1 26 ? 31.314 -11.789 -59.225 1.00 34.19 34 ASN B CA 1
ATOM 1439 C C . ASN B 1 26 ? 32.022 -12.676 -58.223 1.00 31.57 34 ASN B C 1
ATOM 1440 O O . ASN B 1 26 ? 32.794 -12.193 -57.423 1.00 34.38 34 ASN B O 1
ATOM 1445 N N . ALA B 1 27 ? 31.770 -13.982 -58.271 1.00 26.27 35 ALA B N 1
ATOM 1446 C CA . ALA B 1 27 ? 32.600 -14.907 -57.457 1.00 21.43 35 ALA B CA 1
ATOM 1447 C C . ALA B 1 27 ? 34.045 -14.866 -58.019 1.00 16.74 35 ALA B C 1
ATOM 1448 O O . ALA B 1 27 ? 34.231 -14.898 -59.215 1.00 18.01 35 ALA B O 1
ATOM 1450 N N . PRO B 1 28 ? 35.024 -14.773 -57.119 1.00 13.51 36 PRO B N 1
ATOM 1451 C CA . PRO B 1 28 ? 36.456 -14.881 -57.497 1.00 15.08 36 PRO B CA 1
ATOM 1452 C C . PRO B 1 28 ? 36.654 -16.095 -58.357 1.00 14.45 36 PRO B C 1
ATOM 1453 O O . PRO B 1 28 ? 36.166 -17.213 -58.072 1.00 11.64 36 PRO B O 1
ATOM 1457 N N . ALA B 1 29 ? 37.438 -15.968 -59.430 1.00 15.07 37 ALA B N 1
ATOM 1458 C CA . ALA B 1 29 ? 37.651 -17.050 -60.356 1.00 15.98 37 ALA B CA 1
ATOM 1459 C C . ALA B 1 29 ? 38.240 -18.297 -59.760 1.00 14.62 37 ALA B C 1
ATOM 1460 O O . ALA B 1 29 ? 37.902 -19.406 -60.199 1.00 15.21 37 ALA B O 1
ATOM 1462 N N . GLU B 1 30 ? 39.053 -18.142 -58.730 1.00 14.27 38 GLU B N 1
ATOM 1463 C CA . GLU B 1 30 ? 39.703 -19.267 -58.113 1.00 13.83 38 GLU B CA 1
ATOM 1464 C C . GLU B 1 30 ? 38.764 -20.144 -57.261 1.00 14.02 38 GLU B C 1
ATOM 1465 O O . GLU B 1 30 ? 39.100 -21.266 -56.920 1.00 15.02 38 GLU B O 1
ATOM 1471 N N . HIS B 1 31 ? 37.645 -19.577 -56.856 1.00 11.55 39 HIS B N 1
ATOM 1472 C CA . HIS B 1 31 ? 36.711 -20.329 -56.039 1.00 10.21 39 HIS B CA 1
ATOM 1473 C C . HIS B 1 31 ? 36.175 -21.532 -56.718 1.00 11.42 39 HIS B C 1
ATOM 1474 O O . HIS B 1 31 ? 35.797 -21.482 -57.906 1.00 14.17 39 HIS B O 1
ATOM 1481 N N . THR B 1 32 ? 36.120 -22.682 -56.020 1.00 11.46 40 THR B N 1
ATOM 1482 C CA . THR B 1 32 ? 35.742 -23.930 -56.557 1.00 10.79 40 THR B CA 1
ATOM 1483 C C . THR B 1 32 ? 34.394 -24.464 -56.010 1.00 11.81 40 THR B C 1
ATOM 1484 O O . THR B 1 32 ? 33.800 -25.378 -56.587 1.00 14.93 40 THR B O 1
ATOM 1488 N N . HIS B 1 33 ? 33.955 -23.932 -54.905 1.00 10.31 41 HIS B N 1
ATOM 1489 C CA . HIS B 1 33 ? 32.825 -24.486 -54.145 1.00 11.32 41 HIS B CA 1
ATOM 1490 C C . HIS B 1 33 ? 31.887 -23.402 -53.720 1.00 10.47 41 HIS B C 1
ATOM 1491 O O . HIS B 1 33 ? 32.266 -22.257 -53.526 1.00 10.96 41 HIS B O 1
ATOM 1498 N N . LEU B 1 34 ? 30.635 -23.768 -53.549 1.00 8.94 42 LEU B N 1
ATOM 1499 C CA . LEU B 1 34 ? 29.715 -22.989 -52.756 1.00 11.34 42 LEU B CA 1
ATOM 1500 C C . LEU B 1 34 ? 29.593 -23.668 -51.389 1.00 10.52 42 LEU B C 1
ATOM 1501 O O . LEU B 1 34 ? 29.721 -24.886 -51.279 1.00 12.15 42 LEU B O 1
ATOM 1506 N N . TRP B 1 35 ? 29.364 -22.857 -50.345 1.00 10.40 43 TRP B N 1
ATOM 1507 C CA . TRP B 1 35 ? 29.180 -23.418 -49.028 1.00 10.39 43 TRP B CA 1
ATOM 1508 C C . TRP B 1 35 ? 28.159 -22.568 -48.260 1.00 10.20 43 TRP B C 1
ATOM 1509 O O . TRP B 1 35 ? 27.993 -21.386 -48.537 1.00 9.04 43 TRP B O 1
ATOM 1520 N N . THR B 1 36 ? 27.486 -23.192 -47.291 1.00 10.49 44 THR B N 1
ATOM 1521 C CA . THR B 1 36 ? 26.575 -22.544 -46.426 1.00 8.79 44 THR B CA 1
ATOM 1522 C C . THR B 1 36 ? 26.979 -22.814 -44.982 1.00 8.46 44 THR B C 1
ATOM 1523 O O . THR B 1 36 ? 27.070 -23.975 -44.578 1.00 8.11 44 THR B O 1
ATOM 1527 N N . ILE B 1 37 ? 27.197 -21.767 -44.202 1.00 7.34 45 ILE B N 1
ATOM 1528 C CA . ILE B 1 37 ? 27.492 -21.937 -42.770 1.00 7.13 45 ILE B CA 1
ATOM 1529 C C . ILE B 1 37 ? 26.212 -21.593 -42.029 1.00 6.59 45 ILE B C 1
ATOM 1530 O O . ILE B 1 37 ? 25.454 -20.754 -42.493 1.00 6.82 45 ILE B O 1
ATOM 1535 N N . PHE B 1 38 ? 25.896 -22.331 -40.960 1.00 7.97 46 PHE B N 1
ATOM 1536 C CA . PHE B 1 38 ? 24.591 -22.201 -40.318 1.00 7.65 46 PHE B CA 1
ATOM 1537 C C . PHE B 1 38 ? 24.569 -22.513 -38.845 1.00 6.52 46 PHE B C 1
ATOM 1538 O O . PHE B 1 38 ? 25.429 -23.254 -38.357 1.00 7.67 46 PHE B O 1
ATOM 1546 N N . VAL B 1 39 ? 23.579 -21.992 -38.149 1.00 6.01 47 VAL B N 1
ATOM 1547 C CA . VAL B 1 39 ? 23.127 -22.419 -36.845 1.00 6.81 47 VAL B CA 1
ATOM 1548 C C . VAL B 1 39 ? 21.621 -22.715 -36.999 1.00 6.74 47 VAL B C 1
ATOM 1549 O O . VAL B 1 39 ? 20.865 -21.857 -37.459 1.00 7.87 47 VAL B O 1
ATOM 1553 N N . ARG B 1 40 ? 21.225 -23.948 -36.674 1.00 7.42 48 ARG B N 1
ATOM 1554 C CA . ARG B 1 40 ? 19.850 -24.406 -36.842 1.00 7.48 48 ARG B CA 1
ATOM 1555 C C . ARG B 1 40 ? 19.378 -25.214 -35.617 1.00 9.02 48 ARG B C 1
ATOM 1556 O O . ARG B 1 40 ? 20.196 -25.743 -34.833 1.00 10.60 48 ARG B O 1
ATOM 1564 N N . GLY B 1 41 ? 18.091 -25.381 -35.503 1.00 9.46 49 GLY B N 1
ATOM 1565 C CA . GLY B 1 41 ? 17.570 -26.362 -34.560 1.00 8.87 49 GLY B CA 1
ATOM 1566 C C . GLY B 1 41 ? 17.762 -27.733 -35.134 1.00 7.02 49 GLY B C 1
ATOM 1567 O O . GLY B 1 41 ? 17.932 -27.901 -36.344 1.00 8.67 49 GLY B O 1
ATOM 1568 N N . PRO B 1 42 ? 17.682 -28.769 -34.296 1.00 8.08 50 PRO B N 1
ATOM 1569 C CA . PRO B 1 42 ? 17.882 -30.140 -34.787 1.00 10.72 50 PRO B CA 1
ATOM 1570 C C . PRO B 1 42 ? 16.941 -30.582 -35.848 1.00 12.33 50 PRO B C 1
ATOM 1571 O O . PRO B 1 42 ? 17.270 -31.494 -36.578 1.00 13.67 50 PRO B O 1
ATOM 1575 N N . GLN B 1 43 ? 15.773 -29.960 -35.933 1.00 13.05 51 GLN B N 1
ATOM 1576 C CA . GLN B 1 43 ? 14.778 -30.339 -36.965 1.00 12.82 51 GLN B CA 1
ATOM 1577 C C . GLN B 1 43 ? 14.583 -29.165 -37.898 1.00 11.54 51 GLN B C 1
ATOM 1578 O O . GLN B 1 43 ? 13.637 -29.136 -38.677 1.00 13.23 51 GLN B O 1
ATOM 1584 N N . ASN B 1 44 ? 15.550 -28.243 -37.896 1.00 9.87 52 ASN B N 1
ATOM 1585 C CA . ASN B 1 44 ? 15.456 -26.964 -38.619 1.00 12.84 52 ASN B CA 1
ATOM 1586 C C . ASN B 1 44 ? 14.157 -26.231 -38.299 1.00 11.65 52 ASN B C 1
ATOM 1587 O O . ASN B 1 44 ? 13.548 -25.618 -39.185 1.00 12.38 52 ASN B O 1
ATOM 1592 N N . GLU B 1 45 ? 13.769 -26.285 -37.029 1.00 9.11 53 GLU B N 1
ATOM 1593 C CA . GLU B 1 45 ? 12.638 -25.563 -36.502 1.00 9.76 53 GLU B CA 1
ATOM 1594 C C . GLU B 1 45 ? 13.000 -24.160 -36.117 1.00 9.61 53 GLU B C 1
ATOM 1595 O O . GLU B 1 45 ? 14.180 -23.784 -36.142 1.00 11.09 53 GLU B O 1
ATOM 1601 N N . ASP B 1 46 ? 12.031 -23.348 -35.750 1.00 9.21 54 ASP B N 1
ATOM 1602 C CA . ASP B 1 46 ? 12.331 -21.985 -35.331 1.00 7.59 54 ASP B CA 1
ATOM 1603 C C . ASP B 1 46 ? 13.228 -21.987 -34.098 1.00 7.88 54 ASP B C 1
ATOM 1604 O O . ASP B 1 46 ? 12.961 -22.675 -33.135 1.00 9.63 54 ASP B O 1
ATOM 1609 N N . ILE B 1 47 ? 14.286 -21.169 -34.187 1.00 7.98 55 ILE B N 1
ATOM 1610 C CA . ILE B 1 47 ? 15.147 -20.887 -33.044 1.00 6.82 55 ILE B CA 1
ATOM 1611 C C . ILE B 1 47 ? 15.205 -19.409 -32.762 1.00 8.34 55 ILE B C 1
ATOM 1612 O O . ILE B 1 47 ? 15.829 -18.968 -31.805 1.00 8.78 55 ILE B O 1
ATOM 1617 N N . SER B 1 48 ? 14.532 -18.606 -33.572 1.00 8.77 56 SER B N 1
ATOM 1618 C CA . SER B 1 48 ? 14.516 -17.168 -33.378 1.00 8.03 56 SER B CA 1
ATOM 1619 C C . SER B 1 48 ? 13.783 -16.756 -32.106 1.00 9.77 56 SER B C 1
ATOM 1620 O O . SER B 1 48 ? 13.937 -15.652 -31.619 1.00 10.29 56 SER B O 1
ATOM 1623 N N . TYR B 1 49 ? 12.949 -17.657 -31.567 1.00 9.98 57 TYR B N 1
ATOM 1624 C CA . TYR B 1 49 ? 12.293 -17.365 -30.305 1.00 7.44 57 TYR B CA 1
ATOM 1625 C C . TYR B 1 49 ? 13.275 -17.149 -29.170 1.00 8.53 57 TYR B C 1
ATOM 1626 O O . TYR B 1 49 ? 12.950 -16.459 -28.187 1.00 10.97 57 TYR B O 1
ATOM 1635 N N . PHE B 1 50 ? 14.499 -17.700 -29.254 1.00 9.38 58 PHE B N 1
ATOM 1636 C CA . PHE B 1 50 ? 15.483 -17.493 -28.233 1.00 7.55 58 PHE B CA 1
ATOM 1637 C C . PHE B 1 50 ? 16.811 -16.907 -28.731 1.00 7.88 58 PHE B C 1
ATOM 1638 O O . PHE B 1 50 ? 17.610 -16.415 -27.951 1.00 8.83 58 PHE B O 1
ATOM 1646 N N . ILE B 1 51 ? 17.053 -16.975 -30.041 1.00 6.91 59 ILE B N 1
ATOM 1647 C CA . ILE B 1 51 ? 18.226 -16.375 -30.657 1.00 7.71 59 ILE B CA 1
ATOM 1648 C C . ILE B 1 51 ? 17.840 -15.163 -31.458 1.00 9.64 59 ILE B C 1
ATOM 1649 O O . ILE B 1 51 ? 16.970 -15.230 -32.336 1.00 10.37 59 ILE B O 1
ATOM 1654 N N . LYS B 1 52 ? 18.501 -14.048 -31.168 1.00 9.91 60 LYS B N 1
ATOM 1655 C CA . LYS B 1 52 ? 18.231 -12.775 -31.789 1.00 9.95 60 LYS B CA 1
ATOM 1656 C C . LYS B 1 52 ? 19.014 -12.570 -33.069 1.00 8.11 60 LYS B C 1
ATOM 1657 O O . LYS B 1 52 ? 18.487 -12.131 -34.085 1.00 9.66 60 LYS B O 1
ATOM 1663 N N . LYS B 1 53 ? 20.278 -12.963 -33.065 1.00 9.20 61 LYS B N 1
ATOM 1664 C CA . LYS B 1 53 ? 21.083 -12.847 -34.265 1.00 9.70 61 LYS B CA 1
ATOM 1665 C C . LYS B 1 53 ? 22.303 -13.762 -34.169 1.00 8.71 61 LYS B C 1
ATOM 1666 O O . LYS B 1 53 ? 22.672 -14.187 -33.065 1.00 9.53 61 LYS B O 1
ATOM 1672 N N . VAL B 1 54 ? 22.860 -14.092 -35.318 1.00 8.51 62 VAL B N 1
ATOM 1673 C CA . VAL B 1 54 ? 24.128 -14.875 -35.403 1.00 8.66 62 VAL B CA 1
ATOM 1674 C C . VAL B 1 54 ? 25.062 -14.098 -36.277 1.00 9.10 62 VAL B C 1
ATOM 1675 O O . VAL B 1 54 ? 24.683 -13.673 -37.376 1.00 11.23 62 VAL B O 1
ATOM 1679 N N . VAL B 1 55 ? 26.284 -13.908 -35.789 1.00 8.35 63 VAL B N 1
ATOM 1680 C CA . VAL B 1 55 ? 27.306 -13.228 -36.532 1.00 9.54 63 VAL B CA 1
ATOM 1681 C C . VAL B 1 55 ? 28.375 -14.254 -36.942 1.00 7.87 63 VAL B C 1
ATOM 1682 O O . VAL B 1 55 ? 28.921 -14.968 -36.092 1.00 11.37 63 VAL B O 1
ATOM 1686 N N . PHE B 1 56 ? 28.641 -14.320 -38.241 1.00 9.32 64 PHE B N 1
ATOM 1687 C CA . PHE B 1 56 ? 29.636 -15.222 -38.799 1.00 10.63 64 PHE B CA 1
ATOM 1688 C C . PHE B 1 56 ? 30.876 -14.397 -39.170 1.00 12.60 64 PHE B C 1
ATOM 1689 O O . PHE B 1 56 ? 30.809 -13.540 -40.019 1.00 16.16 64 PHE B O 1
ATOM 1697 N N . LYS B 1 57 ? 31.980 -14.641 -38.461 1.00 12.30 65 LYS B N 1
ATOM 1698 C CA . LYS B 1 57 ? 33.248 -13.916 -38.787 1.00 13.29 65 LYS B CA 1
ATOM 1699 C C . LYS B 1 57 ? 34.088 -14.783 -39.710 1.00 11.89 65 LYS B C 1
ATOM 1700 O O . LYS B 1 57 ? 34.615 -15.823 -39.266 1.00 12.14 65 LYS B O 1
ATOM 1706 N N . LEU B 1 58 ? 34.153 -14.380 -40.955 1.00 12.29 66 LEU B N 1
ATOM 1707 C CA . LEU B 1 58 ? 34.885 -15.120 -41.986 1.00 13.47 66 LEU B CA 1
ATOM 1708 C C . LEU B 1 58 ? 36.363 -14.756 -41.966 1.00 14.68 66 LEU B C 1
ATOM 1709 O O . LEU B 1 58 ? 36.749 -13.813 -41.285 1.00 15.45 66 LEU B O 1
ATOM 1714 N N . HIS B 1 59 ? 37.164 -15.513 -42.706 1.00 15.64 67 HIS B N 1
ATOM 1715 C CA . HIS B 1 59 ? 38.592 -15.154 -42.880 1.00 16.94 67 HIS B CA 1
ATOM 1716 C C . HIS B 1 59 ? 38.637 -13.739 -43.387 1.00 17.12 67 HIS B C 1
ATOM 1717 O O . HIS B 1 59 ? 37.813 -13.329 -44.193 1.00 16.86 67 HIS B O 1
ATOM 1724 N N . ASP B 1 60 ? 39.619 -12.963 -42.907 1.00 20.96 68 ASP B N 1
ATOM 1725 C CA . ASP B 1 60 ? 39.639 -11.560 -43.229 1.00 24.44 68 ASP B CA 1
ATOM 1726 C C . ASP B 1 60 ? 39.939 -11.207 -44.691 1.00 22.72 68 ASP B C 1
ATOM 1727 O O . ASP B 1 60 ? 39.929 -10.023 -45.037 1.00 25.01 68 ASP B O 1
ATOM 1732 N N . THR B 1 61 ? 40.219 -12.198 -45.540 1.00 22.41 69 THR B N 1
ATOM 1733 C CA . THR B 1 61 ? 40.362 -11.977 -46.964 1.00 25.76 69 THR B CA 1
ATOM 1734 C C . THR B 1 61 ? 39.032 -11.762 -47.665 1.00 23.29 69 THR B C 1
ATOM 1735 O O . THR B 1 61 ? 38.976 -11.221 -48.751 1.00 26.95 69 THR B O 1
ATOM 1739 N N . TYR B 1 62 ? 37.944 -12.195 -47.017 1.00 23.38 70 TYR B N 1
ATOM 1740 C CA . TYR B 1 62 ? 36.639 -12.019 -47.583 1.00 20.48 70 TYR B CA 1
ATOM 1741 C C . TYR B 1 62 ? 36.223 -10.569 -47.344 1.00 21.55 70 TYR B C 1
ATOM 1742 O O . TYR B 1 62 ? 36.591 -9.976 -46.361 1.00 23.03 70 TYR B O 1
ATOM 1751 N N . PRO B 1 63 ? 35.433 -10.022 -48.266 1.00 24.85 71 PRO B N 1
ATOM 1752 C CA . PRO B 1 63 ? 34.872 -8.695 -48.109 1.00 27.83 71 PRO B CA 1
ATOM 1753 C C . PRO B 1 63 ? 33.937 -8.661 -46.901 1.00 26.43 71 PRO B C 1
ATOM 1754 O O . PRO B 1 63 ? 33.189 -9.619 -46.702 1.00 28.73 71 PRO B O 1
ATOM 1758 N N . ASN B 1 64 ? 34.000 -7.597 -46.114 1.00 25.76 72 ASN B N 1
ATOM 1759 C CA . ASN B 1 64 ? 33.113 -7.368 -44.969 1.00 25.48 72 ASN B CA 1
ATOM 1760 C C . ASN B 1 64 ? 33.000 -8.681 -44.173 1.00 22.22 72 ASN B C 1
ATOM 1761 O O . ASN B 1 64 ? 31.908 -9.261 -44.091 1.00 21.72 72 ASN B O 1
ATOM 1766 N N . PRO B 1 65 ? 34.134 -9.172 -43.625 1.00 21.38 73 PRO B N 1
ATOM 1767 C CA . PRO B 1 65 ? 34.185 -10.547 -43.114 1.00 20.57 73 PRO B CA 1
ATOM 1768 C C . PRO B 1 65 ? 33.289 -10.749 -41.888 1.00 18.44 73 PRO B C 1
ATOM 1769 O O . PRO B 1 65 ? 33.041 -11.898 -41.527 1.00 17.43 73 PRO B O 1
ATOM 1773 N N . VAL B 1 66 ? 32.844 -9.680 -41.233 1.00 16.62 74 VAL B N 1
ATOM 1774 C CA . VAL B 1 66 ? 31.941 -9.829 -40.072 1.00 17.54 74 VAL B CA 1
ATOM 1775 C C . VAL B 1 66 ? 30.503 -9.766 -40.570 1.00 17.38 74 VAL B C 1
ATOM 1776 O O . VAL B 1 66 ? 30.007 -8.707 -40.833 1.00 18.19 74 VAL B O 1
ATOM 1780 N N . ARG B 1 67 ? 29.883 -10.921 -40.800 1.00 16.08 75 ARG B N 1
ATOM 1781 C CA . ARG B 1 67 ? 28.594 -11.020 -41.436 1.00 13.68 75 ARG B CA 1
ATOM 1782 C C . ARG B 1 67 ? 27.503 -11.260 -40.374 1.00 15.26 75 ARG B C 1
ATOM 1783 O O . ARG B 1 67 ? 27.435 -12.328 -39.816 1.00 14.54 75 ARG B O 1
ATOM 1791 N N . SER B 1 68 ? 26.652 -10.264 -40.147 1.00 14.50 76 SER B N 1
ATOM 1792 C CA . SER B 1 68 ? 25.666 -10.272 -39.107 1.00 15.86 76 SER B CA 1
ATOM 1793 C C . SER B 1 68 ? 24.307 -10.648 -39.663 1.00 14.81 76 SER B C 1
ATOM 1794 O O . SER B 1 68 ? 23.743 -9.946 -40.493 1.00 16.94 76 SER B O 1
ATOM 1797 N N . ILE B 1 69 ? 23.792 -11.812 -39.255 1.00 11.76 77 ILE B N 1
ATOM 1798 C CA . ILE B 1 69 ? 22.515 -12.304 -39.752 1.00 11.78 77 ILE B CA 1
ATOM 1799 C C . ILE B 1 69 ? 21.484 -12.104 -38.672 1.00 13.36 77 ILE B C 1
ATOM 1800 O O . ILE B 1 69 ? 21.505 -12.777 -37.613 1.00 11.14 77 ILE B O 1
ATOM 1805 N N . GLU B 1 70 ? 20.578 -11.150 -38.902 1.00 13.78 78 GLU B N 1
ATOM 1806 C CA . GLU B 1 70 ? 19.732 -10.655 -37.826 1.00 14.56 78 GLU B CA 1
ATOM 1807 C C . GLU B 1 70 ? 18.268 -11.085 -37.935 1.00 15.11 78 GLU B C 1
ATOM 1808 O O . GLU B 1 70 ? 17.432 -10.571 -37.206 1.00 16.98 78 GLU B O 1
ATOM 1814 N N . ALA B 1 71 ? 18.006 -12.043 -38.791 1.00 13.30 79 ALA B N 1
ATOM 1815 C CA . ALA B 1 71 ? 16.699 -12.730 -38.834 1.00 15.75 79 ALA B CA 1
ATOM 1816 C C . ALA B 1 71 ? 16.916 -14.074 -39.384 1.00 14.77 79 ALA B C 1
ATOM 1817 O O . ALA B 1 71 ? 17.862 -14.281 -40.175 1.00 16.26 79 ALA B O 1
ATOM 1819 N N . PRO B 1 72 ? 16.063 -15.048 -39.030 1.00 12.20 80 PRO B N 1
ATOM 1820 C CA . PRO B 1 72 ? 16.204 -16.361 -39.607 1.00 13.15 80 PRO B CA 1
ATOM 1821 C C . PRO B 1 72 ? 15.999 -16.383 -41.078 1.00 15.24 80 PRO B C 1
ATOM 1822 O O . PRO B 1 72 ? 15.268 -15.509 -41.577 1.00 17.09 80 PRO B O 1
ATOM 1826 N N . PRO B 1 73 ? 16.650 -17.323 -41.829 1.00 15.08 81 PRO B N 1
ATOM 1827 C CA . PRO B 1 73 ? 17.500 -18.376 -41.319 1.00 11.45 81 PRO B CA 1
ATOM 1828 C C . PRO B 1 73 ? 18.871 -17.829 -40.917 1.00 11.27 81 PRO B C 1
ATOM 1829 O O . PRO B 1 73 ? 19.392 -16.900 -41.570 1.00 13.24 81 PRO B O 1
ATOM 1833 N N . PHE B 1 74 ? 19.454 -18.397 -39.853 1.00 7.84 82 PHE B N 1
ATOM 1834 C CA . PHE B 1 74 ? 20.733 -17.891 -39.349 1.00 8.10 82 PHE B CA 1
ATOM 1835 C C . PHE B 1 74 ? 21.844 -18.653 -40.085 1.00 10.35 82 PHE B C 1
ATOM 1836 O O . PHE B 1 74 ? 22.416 -19.637 -39.580 1.00 10.26 82 PHE B O 1
ATOM 1844 N N . GLU B 1 75 ? 22.102 -18.204 -41.290 1.00 7.25 83 GLU B N 1
ATOM 1845 C CA . GLU B 1 75 ? 23.006 -18.899 -42.205 1.00 8.30 83 GLU B CA 1
ATOM 1846 C C . GLU B 1 75 ? 23.467 -17.912 -43.244 1.00 10.73 83 GLU B C 1
ATOM 1847 O O . GLU B 1 75 ? 22.887 -16.842 -43.393 1.00 11.90 83 GLU B O 1
ATOM 1853 N N . LEU B 1 76 ? 24.497 -18.321 -43.978 1.00 10.90 84 LEU B N 1
ATOM 1854 C CA . LEU B 1 76 ? 25.066 -17.492 -44.997 1.00 14.75 84 LEU B CA 1
ATOM 1855 C C . LEU B 1 76 ? 25.670 -18.393 -46.049 1.00 10.83 84 LEU B C 1
ATOM 1856 O O . LEU B 1 76 ? 26.326 -19.399 -45.691 1.00 11.64 84 LEU B O 1
ATOM 1861 N N . THR B 1 77 ? 25.458 -18.105 -47.337 1.00 9.80 85 THR B N 1
ATOM 1862 C CA . THR B 1 77 ? 26.011 -18.839 -48.410 1.00 8.34 85 THR B CA 1
ATOM 1863 C C . THR B 1 77 ? 27.092 -18.024 -49.109 1.00 10.04 85 THR B C 1
ATOM 1864 O O . THR B 1 77 ? 26.883 -16.827 -49.371 1.00 11.89 85 THR B O 1
ATOM 1868 N N . GLU B 1 78 ? 28.221 -18.653 -49.401 1.00 9.94 86 GLU B N 1
ATOM 1869 C CA . GLU B 1 78 ? 29.367 -17.950 -49.997 1.00 10.38 86 GLU B CA 1
ATOM 1870 C C . GLU B 1 78 ? 30.074 -18.911 -50.939 1.00 10.27 86 GLU B C 1
ATOM 1871 O O . GLU B 1 78 ? 29.694 -20.063 -51.108 1.00 13.41 86 GLU B O 1
ATOM 1877 N N . THR B 1 79 ? 31.109 -18.413 -51.594 1.00 9.60 87 THR B N 1
ATOM 1878 C CA . THR B 1 79 ? 31.967 -19.280 -52.380 1.00 12.02 87 THR B CA 1
ATOM 1879 C C . THR B 1 79 ? 33.381 -19.314 -51.780 1.00 11.83 87 THR B C 1
ATOM 1880 O O . THR B 1 79 ? 33.751 -18.468 -51.011 1.00 12.92 87 THR B O 1
ATOM 1884 N N . GLY B 1 80 ? 34.139 -20.315 -52.174 1.00 10.39 88 GLY B N 1
ATOM 1885 C CA . GLY B 1 80 ? 35.490 -20.492 -51.646 1.00 10.08 88 GLY B CA 1
ATOM 1886 C C . GLY B 1 80 ? 36.270 -21.549 -52.351 1.00 12.48 88 GLY B C 1
ATOM 1887 O O . GLY B 1 80 ? 35.757 -22.300 -53.145 1.00 11.98 88 GLY B O 1
ATOM 1888 N N . TRP B 1 81 ? 37.533 -21.680 -51.996 1.00 13.93 89 TRP B N 1
ATOM 1889 C CA . TRP B 1 81 ? 38.305 -22.824 -52.438 1.00 12.90 89 TRP B CA 1
ATOM 1890 C C . TRP B 1 81 ? 39.234 -23.437 -51.356 1.00 14.56 89 TRP B C 1
ATOM 1891 O O . TRP B 1 81 ? 39.890 -24.422 -51.625 1.00 18.75 89 TRP B O 1
ATOM 1902 N N . GLY B 1 82 ? 39.210 -22.875 -50.188 1.00 15.28 90 GLY B N 1
ATOM 1903 C CA . GLY B 1 82 ? 39.989 -23.434 -49.062 1.00 15.97 90 GLY B CA 1
ATOM 1904 C C . GLY B 1 82 ? 39.221 -23.496 -47.779 1.00 15.30 90 GLY B C 1
ATOM 1905 O O . GLY B 1 82 ? 38.215 -22.809 -47.588 1.00 14.02 90 GLY B O 1
ATOM 1906 N N . GLU B 1 83 ? 39.656 -24.395 -46.912 1.00 11.93 91 GLU B N 1
ATOM 1907 C CA . GLU B 1 83 ? 39.047 -24.565 -45.615 1.00 13.11 91 GLU B CA 1
ATOM 1908 C C . GLU B 1 83 ? 39.653 -23.590 -44.655 1.00 15.09 91 GLU B C 1
ATOM 1909 O O . GLU B 1 83 ? 40.842 -23.345 -44.741 1.00 20.06 91 GLU B O 1
ATOM 1915 N N . PHE B 1 84 ? 38.847 -22.981 -43.797 1.00 10.61 92 PHE B N 1
ATOM 1916 C CA . PHE B 1 84 ? 39.292 -22.027 -42.814 1.00 10.70 92 PHE B CA 1
ATOM 1917 C C . PHE B 1 84 ? 38.331 -21.966 -41.664 1.00 10.05 92 PHE B C 1
ATOM 1918 O O . PHE B 1 84 ? 37.213 -22.467 -41.768 1.00 10.62 92 PHE B O 1
ATOM 1926 N N . ASP B 1 85 ? 38.760 -21.420 -40.533 1.00 7.59 93 ASP B N 1
ATOM 1927 C CA . ASP B 1 85 ? 37.886 -21.318 -39.355 1.00 8.45 93 ASP B CA 1
ATOM 1928 C C . ASP B 1 85 ? 36.902 -20.163 -39.482 1.00 11.51 93 ASP B C 1
ATOM 1929 O O . ASP B 1 85 ? 37.283 -19.039 -39.879 1.00 10.78 93 ASP B O 1
ATOM 1934 N N . ILE B 1 86 ? 35.678 -20.415 -39.103 1.00 10.73 94 ILE B N 1
ATOM 1935 C CA . ILE B 1 86 ? 34.645 -19.357 -38.942 1.00 11.40 94 ILE B CA 1
ATOM 1936 C C . ILE B 1 86 ? 34.282 -19.272 -37.468 1.00 11.02 94 ILE B C 1
ATOM 1937 O O . ILE B 1 86 ? 33.979 -20.292 -36.806 1.00 11.69 94 ILE B O 1
ATOM 1942 N N . ASN B 1 87 ? 34.355 -18.072 -36.896 1.00 11.07 95 ASN B N 1
ATOM 1943 C CA . ASN B 1 87 ? 33.875 -17.808 -35.578 1.00 10.64 95 ASN B CA 1
ATOM 1944 C C . ASN B 1 87 ? 32.394 -17.433 -35.658 1.00 10.96 95 ASN B C 1
ATOM 1945 O O . ASN B 1 87 ? 32.042 -16.486 -36.343 1.00 13.13 95 ASN B O 1
ATOM 1950 N N . ILE B 1 88 ? 31.574 -18.269 -35.033 1.00 9.64 96 ILE B N 1
ATOM 1951 C CA . ILE B 1 88 ? 30.125 -18.104 -34.970 1.00 8.14 96 ILE B CA 1
ATOM 1952 C C . ILE B 1 88 ? 29.813 -17.506 -33.618 1.00 9.79 96 ILE B C 1
ATOM 1953 O O . ILE B 1 88 ? 30.155 -18.084 -32.587 1.00 12.05 96 ILE B O 1
ATOM 1958 N N . LYS B 1 89 ? 29.159 -16.344 -33.613 1.00 10.38 97 LYS B N 1
ATOM 1959 C CA . LYS B 1 89 ? 28.751 -15.693 -32.365 1.00 10.16 97 LYS B CA 1
ATOM 1960 C C . LYS B 1 89 ? 27.222 -15.668 -32.274 1.00 10.14 97 LYS B C 1
ATOM 1961 O O . LYS B 1 89 ? 26.561 -15.078 -33.166 1.00 10.59 97 LYS B O 1
ATOM 1967 N N . VAL B 1 90 ? 26.662 -16.324 -31.282 1.00 9.93 98 VAL B N 1
ATOM 1968 C CA . VAL B 1 90 ? 25.231 -16.428 -31.110 1.00 10.97 98 VAL B CA 1
ATOM 1969 C C . VAL B 1 90 ? 24.762 -15.446 -30.019 1.00 8.83 98 VAL B C 1
ATOM 1970 O O . VAL B 1 90 ? 25.268 -15.533 -28.873 1.00 9.39 98 VAL B O 1
ATOM 1974 N N . TYR B 1 91 ? 23.879 -14.557 -30.392 1.00 7.38 99 TYR B N 1
ATOM 1975 C CA . TYR B 1 91 ? 23.287 -13.577 -29.520 1.00 8.34 99 TYR B CA 1
ATOM 1976 C C . TYR B 1 91 ? 21.856 -13.999 -29.196 1.00 10.21 99 TYR B C 1
ATOM 1977 O O . TYR B 1 91 ? 21.049 -14.187 -30.084 1.00 11.84 99 TYR B O 1
ATOM 1986 N N . PHE B 1 92 ? 21.542 -14.022 -27.928 1.00 10.58 100 PHE B N 1
ATOM 1987 C CA . PHE B 1 92 ? 20.213 -14.412 -27.482 1.00 8.92 100 PHE B CA 1
ATOM 1988 C C . PHE B 1 92 ? 19.254 -13.223 -27.362 1.00 11.27 100 PHE B C 1
ATOM 1989 O O . PHE B 1 92 ? 19.658 -12.091 -27.276 1.00 12.09 100 PHE B O 1
ATOM 1997 N N . VAL B 1 93 ? 17.969 -13.544 -27.345 1.00 9.23 101 VAL B N 1
ATOM 1998 C CA . VAL B 1 93 ? 16.938 -12.522 -27.172 1.00 10.16 101 VAL B CA 1
ATOM 1999 C C . VAL B 1 93 ? 17.200 -11.694 -25.907 1.00 10.81 101 VAL B C 1
ATOM 2000 O O . VAL B 1 93 ? 17.806 -12.130 -24.942 1.00 9.13 101 VAL B O 1
ATOM 2004 N N . GLU B 1 94 ? 16.744 -10.434 -25.948 1.00 13.71 102 GLU B N 1
ATOM 2005 C CA . GLU B 1 94 ? 17.123 -9.488 -24.917 1.00 15.58 102 GLU B CA 1
ATOM 2006 C C . GLU B 1 94 ? 16.622 -9.927 -23.545 1.00 12.87 102 GLU B C 1
ATOM 2007 O O . GLU B 1 94 ? 17.272 -9.697 -22.546 1.00 15.59 102 GLU B O 1
ATOM 2013 N N . GLU B 1 95 ? 15.477 -10.631 -23.516 1.00 11.61 103 GLU B N 1
ATOM 2014 C CA . GLU B 1 95 ? 14.925 -11.106 -22.254 1.00 11.66 103 GLU B CA 1
ATOM 2015 C C . GLU B 1 95 ? 15.857 -11.967 -21.465 1.00 12.13 103 GLU B C 1
ATOM 2016 O O . GLU B 1 95 ? 15.733 -12.113 -20.256 1.00 13.69 103 GLU B O 1
ATOM 2022 N N . ALA B 1 96 ? 16.795 -12.663 -22.146 1.00 11.22 104 ALA B N 1
ATOM 2023 C CA . ALA B 1 96 ? 17.681 -13.600 -21.494 1.00 10.67 104 ALA B CA 1
ATOM 2024 C C . ALA B 1 96 ? 18.767 -12.954 -20.639 1.00 10.03 104 ALA B C 1
ATOM 2025 O O . ALA B 1 96 ? 19.166 -13.610 -19.674 1.00 17.09 104 ALA B O 1
ATOM 2027 N N . ASN B 1 97 ? 19.180 -11.751 -20.990 1.00 18.47 105 ASN B N 1
ATOM 2028 C CA . ASN B 1 97 ? 20.344 -11.094 -20.393 1.00 26.06 105 ASN B CA 1
ATOM 2029 C C . ASN B 1 97 ? 21.545 -12.029 -20.351 1.00 24.23 105 ASN B C 1
ATOM 2030 O O . ASN B 1 97 ? 22.253 -12.117 -19.356 1.00 28.61 105 ASN B O 1
ATOM 2035 N N . GLU B 1 98 ? 21.746 -12.746 -21.435 1.00 21.66 106 GLU B N 1
ATOM 2036 C CA . GLU B 1 98 ? 22.741 -13.808 -21.520 1.00 17.96 106 GLU B CA 1
ATOM 2037 C C . GLU B 1 98 ? 23.901 -13.343 -22.344 1.00 15.97 106 GLU B C 1
ATOM 2038 O O . GLU B 1 98 ? 23.777 -12.459 -23.183 1.00 20.91 106 GLU B O 1
ATOM 2044 N N . LYS B 1 99 ? 25.082 -13.907 -22.067 1.00 17.34 107 LYS B N 1
ATOM 2045 C CA . LYS B 1 99 ? 26.282 -13.445 -22.824 1.00 18.18 107 LYS B CA 1
ATOM 2046 C C . LYS B 1 99 ? 26.304 -14.107 -24.216 1.00 17.66 107 LYS B C 1
ATOM 2047 O O . LYS B 1 99 ? 25.724 -15.170 -24.374 1.00 17.83 107 LYS B O 1
ATOM 2053 N N . VAL B 1 100 ? 27.040 -13.522 -25.122 1.00 18.35 108 VAL B N 1
ATOM 2054 C CA . VAL B 1 100 ? 27.239 -14.075 -26.471 1.00 18.06 108 VAL B CA 1
ATOM 2055 C C . VAL B 1 100 ? 27.996 -15.369 -26.361 1.00 15.65 108 VAL B C 1
ATOM 2056 O O . VAL B 1 100 ? 28.907 -15.485 -25.571 1.00 14.91 108 VAL B O 1
ATOM 2060 N N . LEU B 1 101 ? 27.554 -16.370 -27.133 1.00 13.00 109 LEU B N 1
ATOM 2061 C CA . LEU B 1 101 ? 28.198 -17.682 -27.150 1.00 11.51 109 LEU B CA 1
ATOM 2062 C C . LEU B 1 101 ? 28.994 -17.845 -28.412 1.00 9.45 109 LEU B C 1
ATOM 2063 O O . LEU B 1 101 ? 28.514 -17.517 -29.506 1.00 11.13 109 LEU B O 1
ATOM 2068 N N . ASN B 1 102 ? 30.264 -18.250 -28.270 1.00 10.99 110 ASN B N 1
ATOM 2069 C CA . ASN B 1 102 ? 31.186 -18.479 -29.400 1.00 14.35 110 ASN B CA 1
ATOM 2070 C C . ASN B 1 102 ? 31.305 -19.921 -29.750 1.00 14.50 110 ASN B C 1
ATOM 2071 O O . ASN B 1 102 ? 31.567 -20.771 -28.885 1.00 15.75 110 ASN B O 1
ATOM 2076 N N . PHE B 1 103 ? 31.162 -20.203 -31.031 1.00 14.27 111 PHE B N 1
ATOM 2077 C CA . PHE B 1 103 ? 31.629 -21.503 -31.581 1.00 14.03 111 PHE B CA 1
ATOM 2078 C C . PHE B 1 103 ? 32.741 -21.170 -32.598 1.00 13.57 111 PHE B C 1
ATOM 2079 O O . PHE B 1 103 ? 32.756 -20.089 -33.178 1.00 15.55 111 PHE B O 1
ATOM 2087 N N . TYR B 1 104 ? 33.679 -22.081 -32.771 1.00 10.55 112 TYR B N 1
ATOM 2088 C CA . TYR B 1 104 ? 34.596 -22.023 -33.926 1.00 12.23 112 TYR B CA 1
ATOM 2089 C C . TYR B 1 104 ? 34.420 -23.280 -34.755 1.00 10.23 112 TYR B C 1
ATOM 2090 O O . TYR B 1 104 ? 34.387 -24.383 -34.221 1.00 14.58 112 TYR B O 1
ATOM 2099 N N . HIS B 1 105 ? 34.199 -23.074 -36.040 1.00 9.49 113 HIS B N 1
ATOM 2100 C CA . HIS B 1 105 ? 33.940 -24.184 -36.948 1.00 8.60 113 HIS B CA 1
ATOM 2101 C C . HIS B 1 105 ? 34.909 -24.094 -38.117 1.00 8.41 113 HIS B C 1
ATOM 2102 O O . HIS B 1 105 ? 35.002 -23.073 -38.783 1.00 11.34 113 HIS B O 1
ATOM 2109 N N . ARG B 1 106 ? 35.545 -25.228 -38.398 1.00 8.82 114 ARG B N 1
ATOM 2110 C CA . ARG B 1 106 ? 36.371 -25.361 -39.594 1.00 8.29 114 ARG B CA 1
ATOM 2111 C C . ARG B 1 106 ? 35.511 -25.695 -40.794 1.00 10.29 114 ARG B C 1
ATOM 2112 O O . ARG B 1 106 ? 34.891 -26.770 -40.854 1.00 11.53 114 ARG B O 1
ATOM 2120 N N . LEU B 1 107 ? 35.437 -24.768 -41.724 1.00 9.57 115 LEU B N 1
ATOM 2121 C CA . LEU B 1 107 ? 34.692 -24.981 -42.975 1.00 10.16 115 LEU B CA 1
ATOM 2122 C C . LEU B 1 107 ? 35.247 -26.152 -43.725 1.00 10.10 115 LEU B C 1
ATOM 2123 O O . LEU B 1 107 ? 36.478 -26.262 -43.951 1.00 11.70 115 LEU B O 1
ATOM 2128 N N . ARG B 1 108 ? 34.391 -27.096 -44.123 1.00 9.55 116 ARG B N 1
ATOM 2129 C CA . ARG B 1 108 ? 34.834 -28.206 -44.890 1.00 11.96 116 ARG B CA 1
ATOM 2130 C C . ARG B 1 108 ? 34.280 -28.171 -46.288 1.00 10.51 116 ARG B C 1
ATOM 2131 O O . ARG B 1 108 ? 33.040 -28.017 -46.467 1.00 11.42 116 ARG B O 1
ATOM 2139 N N . LEU B 1 109 ? 35.145 -28.339 -47.2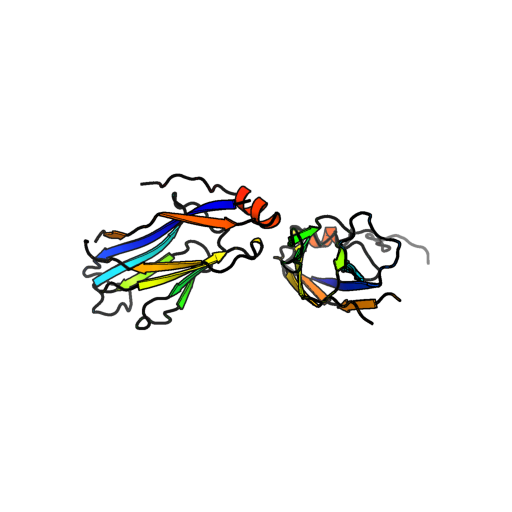75 1.00 10.13 117 LEU B N 1
ATOM 2140 C CA . LEU B 1 109 ? 34.728 -28.299 -48.669 1.00 13.42 117 LEU B CA 1
ATOM 2141 C C . LEU B 1 109 ? 34.881 -29.641 -49.318 1.00 19.95 117 LEU B C 1
ATOM 2142 O O . LEU B 1 109 ? 34.117 -30.023 -50.157 1.00 17.33 117 LEU B O 1
ATOM 2147 N N . HIS B 1 110 ? 35.930 -30.340 -48.957 1.00 24.69 118 HIS B N 1
ATOM 2148 C CA . HIS B 1 110 ? 36.246 -31.598 -49.621 1.00 28.16 118 HIS B CA 1
ATOM 2149 C C . HIS B 1 110 ? 35.968 -32.722 -48.669 1.00 35.93 118 HIS B C 1
ATOM 2150 O O . HIS B 1 110 ? 35.817 -32.517 -47.472 1.00 35.58 118 HIS B O 1
ATOM 2157 N N . PRO B 1 111 ? 35.736 -33.925 -49.212 1.00 40.18 119 PRO B N 1
ATOM 2158 C CA . PRO B 1 111 ? 35.775 -35.134 -48.362 1.00 47.74 119 PRO B CA 1
ATOM 2159 C C . PRO B 1 111 ? 37.287 -35.461 -48.139 1.00 54.64 119 PRO B C 1
ATOM 2160 O O . PRO B 1 111 ? 38.040 -35.486 -49.133 1.00 74.19 119 PRO B O 1
ATOM 2164 N N . TYR B 1 112 ? 37.772 -35.741 -46.915 1.00 53.15 120 TYR B N 1
ATOM 2165 C CA . TYR B 1 112 ? 37.092 -35.623 -45.623 1.00 52.76 120 TYR B CA 1
ATOM 2166 C C . TYR B 1 112 ? 35.811 -36.482 -45.493 1.00 54.24 120 TYR B C 1
ATOM 2167 O O . TYR B 1 112 ? 35.875 -37.568 -44.914 1.00 52.05 120 TYR B O 1
ATOM 2176 N N . ALA B 1 135 ? 31.397 -31.293 -53.494 1.00 66.50 143 ALA B N 1
ATOM 2177 C CA . ALA B 1 135 ? 30.031 -31.732 -53.763 1.00 67.05 143 ALA B CA 1
ATOM 2178 C C . ALA B 1 135 ? 29.884 -33.183 -53.305 1.00 55.00 143 ALA B C 1
ATOM 2179 O O . ALA B 1 135 ? 30.808 -33.973 -53.540 1.00 54.68 143 ALA B O 1
ATOM 2181 N N . GLU B 1 136 ? 28.788 -33.574 -52.619 1.00 42.22 144 GLU B N 1
ATOM 2182 C CA . GLU B 1 136 ? 28.094 -32.806 -51.556 1.00 34.89 144 GLU B CA 1
ATOM 2183 C C . GLU B 1 136 ? 28.608 -33.217 -50.202 1.00 28.57 144 GLU B C 1
ATOM 2184 O O . GLU B 1 136 ? 28.534 -34.349 -49.793 1.00 33.44 144 GLU B O 1
ATOM 2190 N N . VAL B 1 137 ? 29.103 -32.198 -49.537 1.00 22.93 145 VAL B N 1
ATOM 2191 C CA . VAL B 1 137 ? 29.916 -32.319 -48.332 1.00 21.69 145 VAL B CA 1
ATOM 2192 C C . VAL B 1 137 ? 29.168 -31.652 -47.185 1.00 19.12 145 VAL B C 1
ATOM 2193 O O . VAL B 1 137 ? 28.478 -30.618 -47.358 1.00 19.45 145 VAL B O 1
ATOM 2197 N N . SER B 1 138 ? 29.313 -32.219 -45.993 1.00 18.26 146 SER B N 1
ATOM 2198 C CA . SER B 1 138 ? 28.632 -31.664 -44.787 1.00 18.83 146 SER B CA 1
ATOM 2199 C C . SER B 1 138 ? 29.552 -31.863 -43.587 1.00 17.23 146 SER B C 1
ATOM 2200 O O . SER B 1 138 ? 30.312 -32.857 -43.461 1.00 19.46 146 SER B O 1
ATOM 2203 N N . SER B 1 139 ? 29.510 -30.914 -42.690 1.00 14.17 147 SER B N 1
ATOM 2204 C CA . SER B 1 139 ? 30.274 -31.072 -41.431 1.00 11.75 147 SER B CA 1
ATOM 2205 C C . SER B 1 139 ? 29.441 -30.382 -40.405 1.00 11.18 147 SER B C 1
ATOM 2206 O O . SER B 1 139 ? 29.365 -29.187 -40.398 1.00 11.19 147 SER B O 1
ATOM 2209 N N . VAL B 1 140 ? 28.786 -31.142 -39.575 1.00 10.69 148 VAL B N 1
ATOM 2210 C CA . VAL B 1 140 ? 27.787 -30.638 -38.670 1.00 17.38 148 VAL B CA 1
ATOM 2211 C C . VAL B 1 140 ? 27.984 -31.175 -37.246 1.00 11.40 148 VAL B C 1
ATOM 2212 O O . VAL B 1 140 ? 28.432 -32.319 -37.055 1.00 9.96 148 VAL B O 1
ATOM 2216 N N . TYR B 1 141 ? 27.700 -30.348 -36.283 1.00 10.03 149 TYR B N 1
ATOM 2217 C CA A TYR B 1 141 ? 27.907 -30.632 -34.879 0.69 10.46 149 TYR B CA 1
ATOM 2218 C CA B TYR B 1 141 ? 27.927 -30.645 -34.852 0.31 13.23 149 TYR B CA 1
ATOM 2219 C C . TYR B 1 141 ? 26.644 -30.385 -34.094 1.00 12.96 149 TYR B C 1
ATOM 2220 O O . TYR B 1 141 ? 25.988 -29.334 -34.302 1.00 13.89 149 TYR B O 1
ATOM 2237 N N . PHE B 1 142 ? 26.273 -31.289 -33.227 1.00 10.69 150 PHE B N 1
ATOM 2238 C CA . PHE B 1 142 ? 25.172 -31.116 -32.300 1.00 10.94 150 PHE B CA 1
ATOM 2239 C C . PHE B 1 142 ? 25.728 -30.646 -30.955 1.00 11.64 150 PHE B C 1
ATOM 2240 O O . PHE B 1 142 ? 26.750 -31.191 -30.484 1.00 11.07 150 PHE B O 1
ATOM 2248 N N . ASP B 1 143 ? 25.110 -29.649 -30.351 1.00 10.22 151 ASP B N 1
ATOM 2249 C CA . ASP B 1 143 ? 25.552 -29.092 -29.104 1.00 12.83 151 ASP B CA 1
ATOM 2250 C C . ASP B 1 143 ? 24.336 -28.711 -28.264 1.00 12.30 151 ASP B C 1
ATOM 2251 O O . ASP B 1 143 ? 23.271 -28.430 -28.804 1.00 16.84 151 ASP B O 1
ATOM 2256 N N . GLU B 1 144 ? 24.465 -28.684 -26.954 1.00 9.12 152 GLU B N 1
ATOM 2257 C CA . GLU B 1 144 ? 23.406 -28.209 -26.106 1.00 10.50 152 GLU B CA 1
ATOM 2258 C C . GLU B 1 144 ? 23.868 -26.843 -25.546 1.00 13.18 152 GLU B C 1
ATOM 2259 O O . GLU B 1 144 ? 24.879 -26.781 -24.884 1.00 14.74 152 GLU B O 1
ATOM 2265 N N . ILE B 1 145 ? 23.120 -25.799 -25.837 1.00 12.62 153 ILE B N 1
ATOM 2266 C CA . ILE B 1 145 ? 23.383 -24.484 -25.246 1.00 14.32 153 ILE B CA 1
ATOM 2267 C C . ILE B 1 145 ? 22.851 -24.516 -23.829 1.00 15.05 153 ILE B C 1
ATOM 2268 O O . ILE B 1 145 ? 21.712 -24.871 -23.631 1.00 15.08 153 ILE B O 1
ATOM 2273 N N . VAL B 1 146 ? 23.694 -24.180 -22.844 1.00 13.15 154 VAL B N 1
ATOM 2274 C CA . VAL B 1 146 ? 23.348 -24.259 -21.477 1.00 13.50 154 VAL B CA 1
ATOM 2275 C C . VAL B 1 146 ? 23.040 -22.838 -20.884 1.00 14.27 154 VAL B C 1
ATOM 2276 O O . VAL B 1 146 ? 23.893 -21.938 -20.928 1.00 16.87 154 VAL B O 1
ATOM 2280 N N . PHE B 1 147 ? 21.822 -22.656 -20.434 1.00 16.48 155 PHE B N 1
ATOM 2281 C CA . PHE B 1 147 ? 21.408 -21.480 -19.732 1.00 18.28 155 PHE B CA 1
ATOM 2282 C C . PHE B 1 147 ? 21.279 -21.824 -18.220 1.00 19.73 155 PHE B C 1
ATOM 2283 O O . PHE B 1 147 ? 20.402 -22.558 -17.808 1.00 20.49 155 PHE B O 1
ATOM 2291 N N . ASN B 1 148 ? 22.184 -21.239 -17.445 1.00 22.08 156 ASN B N 1
ATOM 2292 C CA . ASN B 1 148 ? 22.166 -21.459 -15.970 1.00 25.46 156 ASN B CA 1
ATOM 2293 C C . ASN B 1 148 ? 21.268 -20.449 -15.277 1.00 25.08 156 ASN B C 1
ATOM 2294 O O . ASN B 1 148 ? 21.352 -19.296 -15.532 1.00 25.63 156 ASN B O 1
ATOM 2299 N N . GLU B 1 149 ? 20.353 -20.966 -14.487 1.00 28.03 157 GLU B N 1
ATOM 2300 C CA . GLU B 1 149 ? 19.406 -20.120 -13.699 1.00 31.41 157 GLU B CA 1
ATOM 2301 C C . GLU B 1 149 ? 18.768 -19.048 -14.568 1.00 28.45 157 GLU B C 1
ATOM 2302 O O . GLU B 1 149 ? 18.984 -17.869 -14.357 1.00 30.00 157 GLU B O 1
ATOM 2308 N N . PRO B 1 150 ? 18.056 -19.475 -15.624 1.00 26.80 158 PRO B N 1
ATOM 2309 C CA . PRO B 1 150 ? 17.404 -18.516 -16.522 1.00 23.76 158 PRO B CA 1
ATOM 2310 C C . PRO B 1 150 ? 16.424 -17.693 -15.677 1.00 19.74 158 PRO B C 1
ATOM 2311 O O . PRO B 1 150 ? 15.827 -18.232 -14.751 1.00 20.25 158 PRO B O 1
ATOM 2315 N N . ASN B 1 151 ? 16.254 -16.432 -16.017 1.00 20.22 159 ASN B N 1
ATOM 2316 C CA . ASN B 1 151 ? 15.260 -15.611 -15.302 1.00 19.28 159 ASN B CA 1
ATOM 2317 C C . ASN B 1 151 ? 13.853 -16.043 -15.701 1.00 20.26 159 ASN B C 1
ATOM 2318 O O . ASN B 1 151 ? 13.690 -16.809 -16.661 1.00 19.41 159 ASN B O 1
ATOM 2323 N N . GLU B 1 152 ? 12.828 -15.613 -14.959 1.00 20.32 160 GLU B N 1
ATOM 2324 C CA . GLU B 1 152 ? 11.494 -16.120 -15.202 1.00 23.76 160 GLU B CA 1
ATOM 2325 C C . GLU B 1 152 ? 10.933 -15.676 -16.546 1.00 18.44 160 GLU B C 1
ATOM 2326 O O . GLU B 1 152 ? 10.094 -16.350 -17.133 1.00 18.67 160 GLU B O 1
ATOM 2332 N N . GLU B 1 153 ? 11.396 -14.553 -17.032 1.00 15.42 161 GLU B N 1
ATOM 2333 C CA . GLU B 1 153 ? 10.912 -13.997 -18.265 1.00 15.03 161 GLU B CA 1
ATOM 2334 C C . GLU B 1 153 ? 11.452 -14.828 -19.427 1.00 14.48 161 GLU B C 1
ATOM 2335 O O . GLU B 1 153 ? 10.689 -15.208 -20.318 1.00 16.23 161 GLU B O 1
ATOM 2341 N N . PHE B 1 154 ? 12.729 -15.132 -19.367 1.00 13.45 162 PHE B N 1
ATOM 2342 C CA . PHE B 1 154 ? 13.374 -15.976 -20.400 1.00 11.45 162 PHE B CA 1
ATOM 2343 C C . PHE B 1 154 ? 12.904 -17.413 -20.317 1.00 14.75 162 PHE B C 1
ATOM 2344 O O . PHE B 1 154 ? 12.717 -18.059 -21.366 1.00 14.67 162 PHE B O 1
ATOM 2352 N N . PHE B 1 155 ? 12.668 -17.940 -19.111 1.00 16.27 163 PHE B N 1
ATOM 2353 C CA . PHE B 1 155 ? 12.112 -19.242 -18.955 1.00 18.76 163 PHE B CA 1
ATOM 2354 C C . PHE B 1 155 ? 10.776 -19.421 -19.612 1.00 17.58 163 PHE B C 1
ATOM 2355 O O . PHE B 1 155 ? 10.539 -20.412 -20.295 1.00 16.58 163 PHE 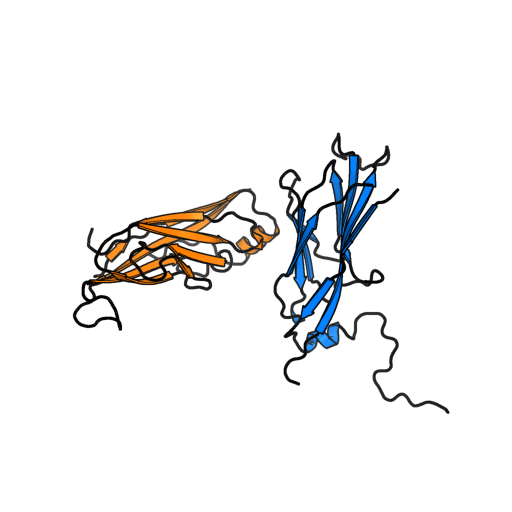B O 1
ATOM 2363 N N . LYS B 1 156 ? 9.871 -18.436 -19.463 1.00 16.19 164 LYS B N 1
ATOM 2364 C CA . LYS B 1 156 ? 8.592 -18.540 -20.126 1.00 16.30 164 LYS B CA 1
ATOM 2365 C C . LYS B 1 156 ? 8.813 -18.560 -21.661 1.00 14.72 164 LYS B C 1
ATOM 2366 O O . LYS B 1 156 ? 8.123 -19.269 -22.380 1.00 15.57 164 LYS B O 1
ATOM 2372 N N . ILE B 1 157 ? 9.759 -17.757 -22.134 1.00 12.34 165 ILE B N 1
ATOM 2373 C CA . ILE B 1 157 ? 10.114 -17.765 -23.580 1.00 12.08 165 ILE B CA 1
ATOM 2374 C C . ILE B 1 157 ? 10.603 -19.137 -24.035 1.00 12.49 165 ILE B C 1
ATOM 2375 O O . ILE B 1 157 ? 10.165 -19.663 -25.040 1.00 12.61 165 ILE B O 1
ATOM 2380 N N . LEU B 1 158 ? 11.465 -19.755 -23.238 1.00 12.99 166 LEU B N 1
ATOM 2381 C CA . LEU B 1 158 ? 11.949 -21.115 -23.535 1.00 11.67 166 LEU B CA 1
ATOM 2382 C C . LEU B 1 158 ? 10.835 -22.137 -23.531 1.00 13.36 166 LEU B C 1
ATOM 2383 O O . LEU B 1 158 ? 10.918 -23.180 -24.204 1.00 15.15 166 LEU B O 1
ATOM 2388 N N . MET B 1 159 ? 9.732 -21.877 -22.815 1.00 14.22 167 MET B N 1
ATOM 2389 C CA . MET B 1 159 ? 8.548 -22.783 -22.891 1.00 18.94 167 MET B CA 1
ATOM 2390 C C . MET B 1 159 ? 7.581 -22.535 -24.024 1.00 17.62 167 MET B C 1
ATOM 2391 O O . MET B 1 159 ? 6.608 -23.337 -24.226 1.00 20.12 167 MET B O 1
ATOM 2396 N N . SER B 1 160 ? 7.744 -21.433 -24.746 1.00 15.15 168 SER B N 1
ATOM 2397 C CA . SER B 1 160 ? 6.761 -21.002 -25.728 1.00 15.60 168 SER B CA 1
ATOM 2398 C C . SER B 1 160 ? 6.798 -21.783 -27.009 1.00 16.15 168 SER B C 1
ATOM 2399 O O . SER B 1 160 ? 5.791 -21.867 -27.716 1.00 16.71 168 SER B O 1
ATOM 2402 N N . ARG B 1 161 ? 7.958 -22.369 -27.358 1.00 11.66 169 ARG B N 1
ATOM 2403 C CA . ARG B 1 161 ? 8.134 -23.040 -28.623 1.00 11.92 169 ARG B CA 1
ATOM 2404 C C . ARG B 1 161 ? 8.937 -24.312 -28.354 1.00 11.17 169 ARG B C 1
ATOM 2405 O O . ARG B 1 161 ? 9.658 -24.383 -27.309 1.00 10.58 169 ARG B O 1
ATOM 2413 N N . PRO B 1 162 ? 8.851 -25.306 -29.230 1.00 9.83 170 PRO B N 1
ATOM 2414 C CA . PRO B 1 162 ? 9.528 -26.566 -29.008 1.00 12.22 170 PRO B CA 1
ATOM 2415 C C . PRO B 1 162 ? 11.026 -26.449 -28.964 1.00 11.83 170 PRO B C 1
ATOM 2416 O O . PRO B 1 162 ? 11.590 -25.708 -29.739 1.00 11.19 170 PRO B O 1
ATOM 2420 N N . GLY B 1 163 ? 11.651 -27.173 -28.058 1.00 13.11 171 GLY B N 1
ATOM 2421 C CA . GLY B 1 163 ? 13.080 -27.151 -27.891 1.00 13.84 171 GLY B CA 1
ATOM 2422 C C . GLY B 1 163 ? 13.724 -28.491 -27.696 1.00 13.75 171 GLY B C 1
ATOM 2423 O O . GLY B 1 163 ? 14.909 -28.657 -27.9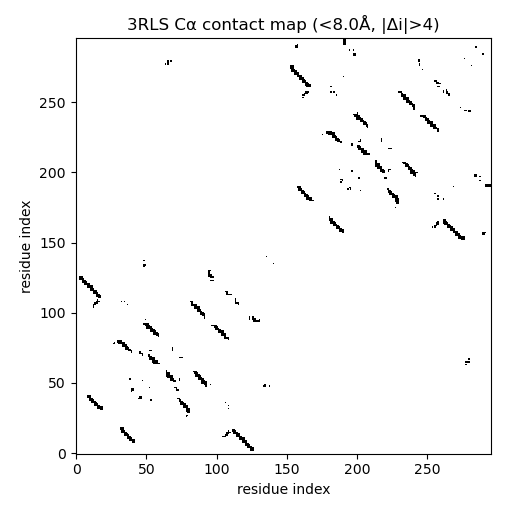51 1.00 17.99 171 GLY B O 1
ATOM 2424 N N . ASN B 1 164 ? 12.975 -29.467 -27.262 1.00 14.65 172 ASN B N 1
ATOM 2425 C CA . ASN B 1 164 ? 13.485 -30.825 -27.046 1.00 16.48 172 ASN B CA 1
ATOM 2426 C C . ASN B 1 164 ? 13.168 -31.670 -28.221 1.00 16.53 172 ASN B C 1
ATOM 2427 O O . ASN B 1 164 ? 12.274 -32.508 -28.158 1.00 20.29 172 ASN B O 1
ATOM 2432 N N . LEU B 1 165 ? 13.880 -31.443 -29.329 1.00 16.04 173 LEU B N 1
ATOM 2433 C CA . LEU B 1 165 ? 13.567 -32.131 -30.575 1.00 15.84 173 LEU B CA 1
ATOM 2434 C C . LEU B 1 165 ? 14.762 -32.952 -31.126 1.00 16.05 173 LEU B C 1
ATOM 2435 O O . LEU B 1 165 ? 15.899 -32.493 -31.139 1.00 15.88 173 LEU B O 1
ATOM 2440 N N . LEU B 1 166 ? 14.485 -34.191 -31.514 1.00 15.85 174 LEU B N 1
ATOM 2441 C CA . LEU B 1 166 ? 15.549 -35.065 -31.993 1.00 17.99 174 LEU B CA 1
ATOM 2442 C C . LEU B 1 166 ? 15.966 -34.703 -33.394 1.00 17.38 174 LEU B C 1
ATOM 2443 O O . LEU B 1 166 ? 15.102 -34.379 -34.215 1.00 18.70 174 LEU B O 1
ATOM 2448 N N . PRO B 1 167 ? 17.273 -34.805 -33.704 1.00 15.88 175 PRO B N 1
ATOM 2449 C CA . PRO B 1 167 ? 17.821 -34.444 -34.997 1.00 19.26 175 PRO B CA 1
ATOM 2450 C C . PRO B 1 167 ? 17.153 -35.139 -36.158 1.00 25.83 175 PRO B C 1
ATOM 2451 O O . PRO B 1 167 ? 16.999 -36.308 -36.137 1.00 23.84 175 PRO B O 1
ATOM 2455 N N . SER B 1 168 ? 16.860 -34.397 -37.229 1.00 34.60 176 SER B N 1
ATOM 2456 C CA . SER B 1 168 ? 16.157 -35.031 -38.348 1.00 41.81 176 SER B CA 1
ATOM 2457 C C . SER B 1 168 ? 16.866 -36.323 -38.929 1.00 44.31 176 SER B C 1
ATOM 2458 O O . SER B 1 168 ? 16.249 -37.428 -39.041 1.00 42.78 176 SER B O 1
ATOM 2461 N N . LEU B 1 169 ? 18.167 -36.188 -39.211 1.00 50.72 177 LEU B N 1
ATOM 2462 C CA . LEU B 1 169 ? 19.001 -37.249 -39.849 1.00 56.31 177 LEU B CA 1
ATOM 2463 C C . LEU B 1 169 ? 18.285 -38.091 -40.939 1.00 64.16 177 LEU B C 1
ATOM 2464 O O . LEU B 1 169 ? 18.730 -39.202 -41.270 1.00 60.44 177 LEU B O 1
#

GO terms:
  GO:0000812 Swr1 complex (C, IDA)
  GO:0035267 NuA4 histone acetyltransferase complex (C, IDA)
  GO:0006281 DNA repair (P, IDA)
  GO:0006338 chromatin remodeling (P, IDA)
  GO:0140566 histone reader activity (F, IDA)
  GO:0005634 nucleus (C, HDA)
  GO:0005737 cytoplasm (C, HDA)
  GO:0031509 subtelomeric heterochromatin formation (P, IMP)
  GO:0005515 protein binding (F, IPI)
  GO:0000785 chromatin (C, IDA)